Protein AF-A0A9P5X6A5-F1 (afdb_monomer)

Radius of gyration: 50.02 Å; Cα contacts (8 Å, |Δi|>4): 115; chains: 1; bounding box: 82×107×127 Å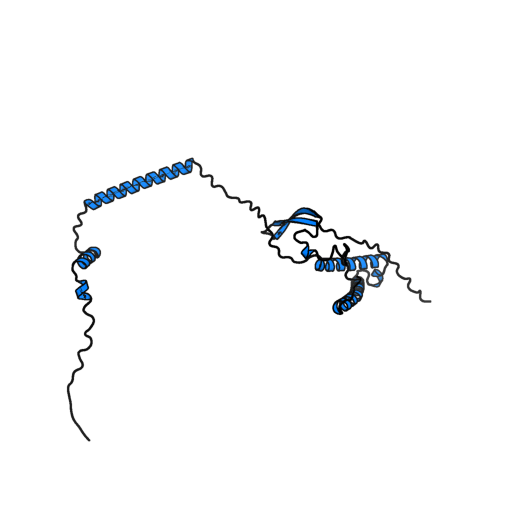

Organism: NCBI:txid1400762

Foldseek 3Di:
DDPDPDPQDADDDDDFDFDFAFDWDWDADPVVRDTDDIGTPGGDDCPDPCVVVQPCCCHPPNVRGQDLLQDDDDDDDDPVSVVVNVVCVVVLVVVLQVVQCVDPLHVVRCSNRVNSNVSSCVSSVVVSVVVCCVRVDDDDDDPPPNPPPPVPPPVPPPDDPVNVVVVVVVVVVVVVVVVVVVVVVVVVVVPPPPPDPPPDPVVVVVCVVVPCCVVVVVPPPDDPDDDDDDDDDDDDDD

Sequence (238 aa):
MPRRPQPIQATAAICTPTPEFWDVMTSVDIMTSNLTDVKELGHFSSASNFSSLAGNITELPLNGRAYNSVDFGLVDPDEVITVRLAALKLQLPAAIFQAAVQSPTGPTGSMDPDKYVSLVTQVYTTYLALVASIVYFLPHQEQMIVEVRLPLWIPYLHYSDIAVHLLAAEMLLLAIFAILIQVFHRYGRRKLHLEHELRTIATAVSIATQTGIWRLLGGRRRVDEINHSPRDKKSMTP

Mean predicted aligned error: 19.85 Å

Nearest PDB structures (foldseek):
  3jbn-assembly1_A3  TM=3.381E-01  e=6.236E+00  Plasmodium falciparum 3D7

Secondary structure (DSSP, 8-state):
-PPPPPP---------PPP--EEEEEEEETTTTEEEEEEEEEE--TTSTTTTTSGGGSSTTTTT----SSS---SS--HHHHHHHHHHHHHHHHHHHHHHHTSTTHHHHHTSHHHHHHHHHHHHHHHHHHHHHHHH------------------------HHHHHHHHHHHHHHHHHHHHHHHHHHHHHHH------S--HHHHHHHHHHS-THHHHTT-------------------

Solvent-accessible surface area (backbone atoms only — not comparable to full-atom values): 15506 Å² total; per-residue (Å²): 131,85,78,76,81,72,80,73,78,61,86,81,88,82,83,83,69,64,73,81,62,64,38,65,50,72,42,62,39,81,90,76,70,41,80,74,46,79,43,81,75,46,74,56,48,85,86,42,99,59,39,85,75,60,62,58,39,74,38,84,87,38,57,39,44,64,87,72,85,80,78,74,94,71,78,87,69,52,69,70,55,53,53,49,45,54,48,49,69,52,48,53,61,49,50,40,51,50,52,24,54,70,36,97,61,28,53,75,54,29,61,40,40,71,51,33,49,54,47,48,50,51,52,51,50,52,50,50,51,53,50,43,52,66,72,72,57,71,93,75,91,71,86,69,83,70,81,73,78,66,82,76,79,67,79,76,80,79,71,52,70,67,58,54,54,53,53,51,52,52,52,51,52,53,50,52,53,52,50,52,53,51,51,53,50,55,56,53,57,71,70,55,76,74,81,72,70,94,79,51,69,70,57,56,49,53,57,42,78,75,64,61,59,70,69,67,66,75,70,77,84,87,85,93,83,85,87,87,84,92,82,90,86,83,88,82,87,135

Structure (mmCIF, N/CA/C/O backbone):
data_AF-A0A9P5X6A5-F1
#
_entry.id   AF-A0A9P5X6A5-F1
#
loop_
_atom_site.group_PDB
_atom_site.id
_atom_site.type_symbol
_atom_site.label_atom_id
_atom_site.label_alt_id
_atom_site.label_comp_id
_atom_site.label_asym_id
_atom_site.label_entity_id
_atom_site.label_seq_id
_atom_site.pdbx_PDB_ins_code
_atom_site.Cartn_x
_atom_site.Cartn_y
_atom_site.Cartn_z
_atom_site.occupancy
_atom_site.B_iso_or_equiv
_atom_site.auth_seq_id
_atom_site.auth_comp_id
_atom_site.auth_asym_id
_atom_site.auth_atom_id
_atom_site.pdbx_PDB_model_num
ATOM 1 N N . MET A 1 1 ? 25.958 -3.905 -50.361 1.00 39.53 1 MET A N 1
ATOM 2 C CA . MET A 1 1 ? 26.254 -3.149 -49.124 1.00 39.53 1 MET A CA 1
ATOM 3 C C . MET A 1 1 ? 25.152 -3.439 -48.115 1.00 39.53 1 MET A C 1
ATOM 5 O O . MET A 1 1 ? 24.001 -3.175 -48.447 1.00 39.53 1 MET A O 1
ATOM 9 N N . PRO A 1 2 ? 25.446 -4.023 -46.943 1.00 42.12 2 PRO A N 1
ATOM 10 C CA . PRO A 1 2 ? 24.432 -4.211 -45.913 1.00 42.12 2 PRO A CA 1
ATOM 11 C C . PRO A 1 2 ? 24.035 -2.835 -45.364 1.00 42.12 2 PRO A C 1
ATOM 13 O O . PRO A 1 2 ? 24.899 -2.048 -44.973 1.00 42.12 2 PRO A O 1
ATOM 16 N N . ARG A 1 3 ? 22.734 -2.511 -45.389 1.00 46.47 3 ARG A N 1
ATOM 17 C CA . ARG A 1 3 ? 22.207 -1.311 -44.724 1.00 46.47 3 ARG A CA 1
ATOM 18 C C . ARG A 1 3 ? 22.582 -1.417 -43.247 1.00 46.47 3 ARG A C 1
ATOM 20 O O . ARG A 1 3 ? 22.207 -2.393 -42.604 1.00 46.47 3 ARG A O 1
ATOM 27 N N . ARG A 1 4 ? 23.323 -0.437 -42.715 1.00 50.09 4 ARG A N 1
ATOM 28 C CA . ARG A 1 4 ? 23.447 -0.294 -41.259 1.00 50.09 4 ARG A CA 1
ATOM 29 C C . ARG A 1 4 ? 22.022 -0.208 -40.697 1.00 50.09 4 ARG A C 1
ATOM 31 O O . ARG A 1 4 ? 21.246 0.583 -41.243 1.00 50.09 4 ARG A O 1
ATOM 38 N N . PRO A 1 5 ? 21.660 -1.007 -39.681 1.00 56.12 5 PRO A N 1
ATOM 39 C CA . PRO A 1 5 ? 20.375 -0.846 -39.025 1.00 56.12 5 PRO A CA 1
ATOM 40 C C . PRO A 1 5 ? 20.302 0.593 -38.513 1.00 56.12 5 PRO A C 1
ATOM 42 O O . PRO A 1 5 ? 21.212 1.060 -37.825 1.00 56.12 5 PRO A O 1
ATOM 45 N N . GLN A 1 6 ? 19.276 1.326 -38.945 1.00 57.66 6 GLN A N 1
ATOM 46 C CA . GLN A 1 6 ? 19.020 2.646 -38.389 1.00 57.66 6 GLN A CA 1
ATOM 47 C C . GLN A 1 6 ? 18.677 2.464 -36.908 1.00 57.66 6 GLN A C 1
ATOM 49 O O . GLN A 1 6 ? 17.964 1.513 -36.576 1.00 57.66 6 GLN A O 1
ATOM 54 N N . PRO A 1 7 ? 19.198 3.319 -36.013 1.00 59.94 7 PRO A N 1
ATOM 55 C CA . PRO A 1 7 ? 18.811 3.264 -34.616 1.00 59.94 7 PRO A CA 1
ATOM 56 C C . PRO A 1 7 ? 17.301 3.481 -34.540 1.00 59.94 7 PRO A C 1
ATOM 58 O O . PRO A 1 7 ? 16.781 4.462 -35.071 1.00 59.94 7 PRO A O 1
ATOM 61 N N . ILE A 1 8 ? 16.608 2.536 -33.913 1.00 58.12 8 ILE A N 1
ATOM 62 C CA . ILE A 1 8 ? 15.180 2.637 -33.638 1.00 58.12 8 ILE A CA 1
ATOM 63 C C . ILE A 1 8 ? 15.019 3.849 -32.718 1.00 58.12 8 ILE A C 1
ATOM 65 O O . ILE A 1 8 ? 15.492 3.837 -31.581 1.00 58.12 8 ILE A O 1
ATOM 69 N N . GLN A 1 9 ? 14.441 4.931 -33.237 1.00 59.09 9 GLN A N 1
ATOM 70 C CA . GLN A 1 9 ? 14.208 6.140 -32.457 1.00 59.09 9 GLN A CA 1
ATOM 71 C C . GLN A 1 9 ? 12.853 6.012 -31.778 1.00 59.09 9 GLN A C 1
ATOM 73 O O . GLN A 1 9 ? 11.806 6.158 -32.397 1.00 59.09 9 GLN A O 1
ATOM 78 N N . ALA A 1 10 ? 12.910 5.672 -30.500 1.00 60.69 10 ALA A N 1
ATOM 79 C CA . ALA A 1 10 ? 11.774 5.588 -29.607 1.00 60.69 10 ALA A CA 1
ATOM 80 C C . ALA A 1 10 ? 11.753 6.850 -28.737 1.00 60.69 10 ALA A C 1
ATOM 82 O O . ALA A 1 10 ? 12.750 7.177 -28.092 1.00 60.69 10 ALA A O 1
ATOM 83 N N . THR A 1 11 ? 10.632 7.569 -28.717 1.00 61.84 11 THR A N 1
ATOM 84 C CA . THR A 1 11 ? 10.425 8.705 -27.812 1.00 61.84 11 THR A CA 1
ATOM 85 C C . THR A 1 11 ? 9.410 8.302 -26.755 1.00 61.84 11 THR A C 1
ATOM 87 O O . THR A 1 11 ? 8.313 7.863 -27.082 1.00 61.84 11 THR A O 1
ATOM 90 N N . ALA A 1 12 ? 9.777 8.453 -25.486 1.00 60.91 12 ALA A N 1
ATOM 91 C CA . ALA A 1 12 ? 8.887 8.221 -24.360 1.00 60.91 12 ALA A CA 1
ATOM 92 C C . ALA A 1 12 ? 8.801 9.496 -23.518 1.00 60.91 12 ALA A C 1
ATOM 94 O O . ALA A 1 12 ? 9.822 10.108 -23.202 1.00 60.91 12 ALA A O 1
ATOM 95 N N . ALA A 1 13 ? 7.583 9.891 -23.153 1.00 69.00 13 ALA A N 1
ATOM 96 C CA . ALA A 1 13 ? 7.364 10.921 -22.149 1.00 69.00 13 ALA A CA 1
ATOM 97 C C . ALA A 1 13 ? 7.427 10.263 -20.766 1.00 69.00 13 ALA A C 1
ATOM 99 O O . ALA A 1 13 ? 6.608 9.402 -20.446 1.00 69.00 13 ALA A O 1
ATOM 100 N N . ILE A 1 14 ? 8.412 10.648 -19.956 1.00 63.88 14 ILE A N 1
ATOM 101 C CA . ILE A 1 14 ? 8.525 10.185 -18.572 1.00 63.88 14 ILE A CA 1
ATOM 102 C C . ILE A 1 14 ? 7.867 11.238 -17.685 1.00 63.88 14 ILE A C 1
ATOM 104 O O . ILE A 1 14 ? 8.422 12.313 -17.466 1.00 63.88 14 ILE A O 1
ATOM 108 N N . CYS A 1 15 ? 6.672 10.936 -17.182 1.00 63.94 15 CYS A N 1
ATOM 109 C CA . CYS A 1 15 ? 6.065 11.719 -16.113 1.00 63.94 15 CYS A CA 1
ATOM 110 C C . CYS A 1 15 ? 6.798 11.417 -14.799 1.00 63.94 15 CYS A C 1
ATOM 112 O O . CYS A 1 15 ? 7.049 10.256 -14.482 1.00 63.94 15 CYS A O 1
ATOM 114 N N . THR A 1 16 ? 7.129 12.452 -14.029 1.00 68.62 16 THR A N 1
ATOM 115 C CA . THR A 1 16 ? 7.712 12.322 -12.687 1.00 68.62 16 THR A CA 1
ATOM 116 C C . THR A 1 16 ? 6.617 12.545 -11.644 1.00 68.62 16 THR A C 1
ATOM 118 O O . THR A 1 16 ? 6.354 13.699 -11.299 1.00 68.62 16 THR A O 1
ATOM 121 N N . PRO A 1 17 ? 5.928 11.489 -11.174 1.00 67.69 17 PRO A N 1
ATOM 122 C CA . PRO A 1 17 ? 4.910 11.641 -10.144 1.00 67.69 17 PRO A CA 1
ATOM 123 C C . PRO A 1 17 ? 5.559 12.037 -8.814 1.00 67.69 17 PRO A C 1
ATOM 125 O O . PRO A 1 17 ? 6.604 11.502 -8.435 1.00 67.69 17 PRO A O 1
ATOM 128 N N . THR A 1 18 ? 4.922 12.962 -8.102 1.00 73.25 18 THR A N 1
ATOM 129 C CA . THR A 1 18 ? 5.289 13.344 -6.735 1.00 73.25 18 THR A CA 1
ATOM 130 C C . THR A 1 18 ? 4.314 12.682 -5.762 1.00 73.25 18 THR A C 1
ATOM 132 O O . THR A 1 18 ? 3.115 12.948 -5.872 1.00 73.25 18 THR A O 1
ATOM 135 N N . PRO A 1 19 ? 4.770 11.803 -4.850 1.00 76.12 19 PRO A N 1
ATOM 136 C CA . PRO A 1 19 ? 3.912 11.266 -3.804 1.00 76.12 19 PRO A CA 1
ATOM 137 C C . PRO A 1 19 ? 3.466 12.378 -2.849 1.00 76.12 19 PRO A C 1
ATOM 139 O O . PRO A 1 19 ? 4.263 13.232 -2.462 1.00 76.12 19 PRO A O 1
ATOM 142 N N . GLU A 1 20 ? 2.198 12.331 -2.455 1.00 78.62 20 GLU A N 1
ATOM 143 C CA . GLU A 1 20 ? 1.619 13.190 -1.428 1.00 78.62 20 GLU A CA 1
ATOM 144 C C . GLU A 1 20 ? 1.056 12.317 -0.305 1.00 78.62 20 GLU A C 1
ATOM 146 O O . GLU A 1 20 ? 0.454 11.273 -0.565 1.00 78.62 20 GLU A O 1
ATOM 151 N N . PHE A 1 21 ? 1.274 12.740 0.939 1.00 80.00 21 PHE A N 1
ATOM 152 C CA . PHE A 1 21 ? 0.865 12.003 2.128 1.00 80.00 21 PHE A CA 1
ATOM 153 C C . PHE A 1 21 ? -0.256 12.741 2.854 1.00 80.00 21 PHE A C 1
ATOM 155 O O . PHE A 1 21 ? -0.201 13.958 3.050 1.00 80.00 21 PHE A O 1
ATOM 162 N N . TRP A 1 22 ? -1.250 11.974 3.284 1.00 83.88 22 TRP A N 1
ATOM 163 C CA . TRP A 1 22 ? -2.443 12.464 3.957 1.00 83.88 22 TRP A CA 1
ATOM 164 C C . TRP A 1 22 ? -2.695 11.648 5.217 1.00 83.88 22 TRP A C 1
ATOM 166 O O . TRP A 1 22 ? -2.605 10.420 5.199 1.00 83.88 22 TRP A O 1
ATOM 176 N N . ASP A 1 23 ? -3.050 12.340 6.293 1.00 85.06 23 ASP A N 1
ATOM 177 C CA . ASP A 1 23 ? -3.586 11.713 7.487 1.00 85.06 23 ASP A CA 1
ATOM 178 C C . ASP A 1 23 ? -5.064 11.415 7.254 1.00 85.06 23 ASP A C 1
ATOM 180 O O . ASP A 1 23 ? -5.862 12.299 6.917 1.00 85.06 23 ASP A O 1
ATOM 184 N N . VAL A 1 24 ? -5.437 10.153 7.442 1.00 84.44 24 VAL A N 1
ATOM 185 C CA . VAL A 1 24 ? -6.794 9.667 7.207 1.00 84.44 24 VAL A CA 1
ATOM 186 C C . VAL A 1 24 ? -7.321 8.929 8.430 1.00 84.44 24 VAL A C 1
ATOM 188 O O . VAL A 1 24 ? -6.599 8.205 9.112 1.00 84.44 24 VAL A O 1
ATOM 191 N N . MET A 1 25 ? -8.611 9.096 8.694 1.00 83.69 25 MET A N 1
ATOM 192 C CA . MET A 1 25 ? -9.375 8.274 9.617 1.00 83.69 25 MET A CA 1
ATOM 193 C C . MET A 1 25 ? -10.053 7.168 8.818 1.00 83.69 25 MET A C 1
ATOM 195 O O . MET A 1 25 ? -10.881 7.437 7.948 1.00 83.69 25 MET A O 1
ATOM 199 N N . THR A 1 26 ? -9.708 5.921 9.110 1.00 83.88 26 THR A N 1
ATOM 200 C CA . THR A 1 26 ? -10.290 4.753 8.450 1.00 83.88 26 THR A CA 1
ATOM 201 C C . THR A 1 26 ? -11.315 4.091 9.361 1.00 83.88 26 THR A C 1
ATOM 203 O O . THR A 1 26 ? -11.098 3.936 10.561 1.00 83.88 26 THR A O 1
ATOM 206 N N . SER A 1 27 ? -12.456 3.708 8.794 1.00 82.19 27 SER A N 1
ATOM 207 C CA . SER A 1 27 ? -13.422 2.832 9.454 1.00 82.19 27 SER A CA 1
ATOM 208 C C . SER A 1 27 ? -13.281 1.441 8.862 1.00 82.19 27 SER A C 1
ATOM 210 O O . SER A 1 27 ? -13.310 1.279 7.641 1.00 82.19 27 SER A O 1
ATOM 212 N N . VAL A 1 28 ? -13.117 0.446 9.725 1.00 81.56 28 VAL A N 1
ATOM 213 C CA . VAL A 1 28 ? -12.938 -0.954 9.336 1.00 81.56 28 VAL A CA 1
ATOM 214 C C . VAL A 1 28 ? -14.042 -1.773 9.988 1.00 81.56 28 VAL A C 1
ATOM 216 O O . VAL A 1 28 ? -14.315 -1.629 11.181 1.00 81.56 28 VAL A O 1
ATOM 219 N N . ASP A 1 29 ? -14.678 -2.641 9.211 1.00 77.38 29 ASP A N 1
ATOM 220 C CA . ASP A 1 29 ? -15.584 -3.646 9.751 1.00 77.38 29 ASP A CA 1
ATOM 221 C C . ASP A 1 29 ? -14.760 -4.751 10.416 1.00 77.38 29 ASP A C 1
ATOM 223 O O . ASP A 1 29 ? -14.004 -5.463 9.764 1.00 77.38 29 ASP A O 1
ATOM 227 N N . ILE A 1 30 ? -14.923 -4.914 11.725 1.00 77.81 30 ILE A N 1
ATOM 228 C CA . ILE A 1 30 ? -14.162 -5.868 12.537 1.00 77.81 30 ILE A CA 1
ATOM 229 C C . ILE A 1 30 ? -14.470 -7.320 12.138 1.00 77.81 30 ILE A C 1
ATOM 231 O O . ILE A 1 30 ? -13.594 -8.178 12.234 1.00 77.81 30 ILE A O 1
ATOM 235 N N . MET A 1 31 ? -15.692 -7.621 11.677 1.00 79.31 31 MET A N 1
ATOM 236 C CA . MET A 1 31 ? -16.065 -8.989 11.302 1.00 79.31 31 MET A CA 1
ATOM 237 C C . MET A 1 31 ? -15.416 -9.431 9.993 1.00 79.31 31 MET A C 1
ATOM 239 O O . MET A 1 31 ? -15.013 -10.586 9.867 1.00 79.31 31 MET A O 1
ATOM 243 N N . THR A 1 32 ? -15.334 -8.530 9.016 1.00 82.50 32 THR A N 1
ATOM 244 C CA . THR A 1 32 ? -14.779 -8.838 7.691 1.00 82.50 32 THR A CA 1
ATOM 245 C C . THR A 1 32 ? -13.339 -8.367 7.522 1.00 82.50 32 THR A C 1
ATOM 247 O O . THR A 1 32 ? -12.680 -8.766 6.568 1.00 82.50 32 THR A O 1
ATOM 250 N N . SER A 1 33 ? -12.840 -7.542 8.449 1.00 75.50 33 SER A N 1
ATOM 251 C CA . SER A 1 33 ? -11.581 -6.792 8.336 1.00 75.50 33 SER A CA 1
ATOM 252 C C . SER A 1 33 ? -11.490 -5.941 7.063 1.00 75.50 33 SER A C 1
ATOM 254 O O . SER A 1 33 ? -10.399 -5.565 6.638 1.00 75.50 33 SER A O 1
ATOM 256 N N . ASN A 1 34 ? -12.635 -5.624 6.452 1.00 83.00 34 ASN A N 1
ATOM 257 C CA . ASN A 1 34 ? -12.696 -4.783 5.268 1.00 83.00 34 ASN A CA 1
ATOM 258 C C . ASN A 1 34 ? -12.800 -3.312 5.658 1.00 83.00 34 ASN A C 1
ATOM 260 O O . ASN A 1 34 ? -13.503 -2.934 6.595 1.00 83.00 34 ASN A O 1
ATOM 264 N N . LEU A 1 35 ? -12.129 -2.477 4.874 1.00 82.94 35 LEU A N 1
ATOM 265 C CA . LEU A 1 35 ? -12.231 -1.029 4.946 1.00 82.94 35 LEU A CA 1
ATOM 266 C C . LEU A 1 35 ? -13.626 -0.590 4.477 1.00 82.94 35 LEU A C 1
ATOM 268 O O . LEU A 1 35 ? -14.006 -0.865 3.339 1.00 82.94 35 LEU A O 1
ATOM 272 N N . THR A 1 36 ? -14.392 0.070 5.344 1.00 85.56 36 THR A N 1
ATOM 273 C CA . THR A 1 36 ? -15.755 0.533 5.038 1.00 85.56 36 THR A CA 1
ATOM 274 C C . THR A 1 36 ? -15.815 2.012 4.688 1.00 85.56 36 THR A C 1
ATOM 276 O O . THR A 1 36 ? -16.666 2.404 3.898 1.00 85.56 36 THR A O 1
ATOM 279 N N . ASP A 1 37 ? -14.948 2.832 5.286 1.00 85.31 37 ASP A N 1
ATOM 280 C CA . ASP A 1 37 ? -14.913 4.276 5.040 1.00 85.31 37 ASP A CA 1
ATOM 281 C C . ASP A 1 37 ? -13.504 4.842 5.248 1.00 85.31 37 ASP A C 1
ATOM 283 O O . ASP A 1 37 ? -12.730 4.325 6.059 1.00 85.31 37 ASP A O 1
ATOM 287 N N . VAL A 1 38 ? -13.181 5.913 4.525 1.00 87.88 38 VAL A N 1
ATOM 288 C CA . VAL A 1 38 ? -11.920 6.653 4.645 1.00 87.88 38 VAL A CA 1
ATOM 289 C C . VAL A 1 38 ? -12.242 8.136 4.636 1.00 87.88 38 VAL A C 1
ATOM 291 O O . VAL A 1 38 ? -12.730 8.670 3.643 1.00 87.88 38 VAL A O 1
ATOM 294 N N . LYS A 1 39 ? -11.936 8.811 5.739 1.00 89.31 39 LYS A N 1
ATOM 295 C CA . LYS A 1 39 ? -12.136 10.245 5.890 1.00 89.31 39 LYS A CA 1
ATOM 296 C C . LYS A 1 39 ? -10.798 10.953 6.019 1.00 89.31 39 LYS A C 1
ATOM 298 O O . LYS A 1 39 ? -10.032 10.684 6.938 1.00 89.31 39 LYS A O 1
ATOM 303 N N . GLU A 1 40 ? -10.546 11.897 5.130 1.00 90.06 40 GLU A N 1
ATOM 304 C CA . GLU A 1 40 ? -9.359 12.747 5.179 1.00 90.06 40 GLU A CA 1
ATOM 305 C C . GLU A 1 40 ? -9.412 13.674 6.403 1.00 90.06 40 GLU A C 1
ATOM 307 O O . GLU A 1 40 ? -10.431 14.316 6.676 1.00 90.06 40 GLU A O 1
ATOM 312 N N . LEU A 1 41 ? -8.317 13.717 7.165 1.00 85.25 41 LEU A N 1
ATOM 313 C CA . LEU A 1 41 ? -8.148 14.613 8.310 1.00 85.25 41 LEU A CA 1
ATOM 314 C C . LEU A 1 41 ? -7.324 15.846 7.922 1.00 85.25 41 LEU A C 1
ATOM 316 O O . LEU A 1 41 ? -7.658 16.957 8.335 1.00 85.25 41 LEU A O 1
ATOM 320 N N . GLY A 1 42 ? -6.275 15.660 7.116 1.00 86.19 42 GLY A N 1
ATOM 321 C CA . GLY A 1 42 ? -5.409 16.734 6.629 1.00 86.19 42 GLY A CA 1
ATOM 322 C C . GLY A 1 42 ? -4.107 16.217 6.018 1.00 86.19 42 GLY A C 1
ATOM 323 O O . GLY A 1 42 ? -3.884 15.010 5.944 1.00 86.19 42 GLY A O 1
ATOM 324 N N . HIS A 1 43 ? -3.241 17.131 5.578 1.00 85.50 43 HIS A N 1
ATOM 325 C CA . HIS A 1 43 ? -1.916 16.761 5.075 1.00 85.50 43 HIS A CA 1
ATOM 326 C C . HIS A 1 43 ? -1.056 16.164 6.189 1.00 85.50 43 HIS A C 1
ATOM 328 O O . HIS A 1 43 ? -1.058 16.651 7.322 1.00 85.50 43 HIS A O 1
ATOM 334 N N . PHE A 1 44 ? -0.280 15.147 5.831 1.00 82.44 44 PHE A N 1
ATOM 335 C CA . PHE A 1 44 ? 0.672 14.517 6.734 1.00 82.44 44 PHE A CA 1
ATOM 336 C C . PHE A 1 44 ? 1.762 15.505 7.17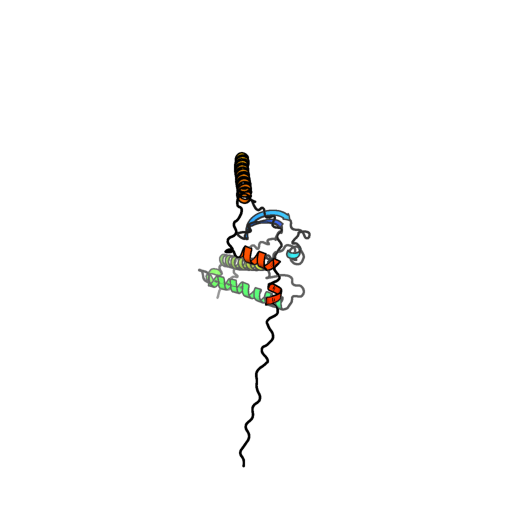8 1.00 82.44 44 PHE A C 1
ATOM 338 O O . PHE A 1 44 ? 2.282 16.293 6.382 1.00 82.44 44 PHE A O 1
ATOM 345 N N . SER A 1 45 ? 2.148 15.427 8.450 1.00 79.44 45 SER A N 1
ATOM 346 C CA . SER A 1 45 ? 3.222 16.231 9.032 1.00 79.44 45 SER A CA 1
ATOM 347 C C . SER A 1 45 ? 4.143 15.377 9.904 1.00 79.44 45 SER A C 1
ATOM 349 O O . SER A 1 45 ? 3.779 14.292 10.353 1.00 79.44 45 SER A O 1
ATOM 351 N N . SER A 1 46 ? 5.336 15.879 10.229 1.00 73.44 46 SER A N 1
ATOM 352 C CA . SER A 1 46 ? 6.246 15.196 11.163 1.00 73.44 46 SER A CA 1
ATOM 353 C C . SER A 1 46 ? 5.676 15.053 12.586 1.00 73.44 46 SER A C 1
ATOM 355 O O . SER A 1 46 ? 6.176 14.242 13.366 1.00 73.44 46 SER A O 1
ATOM 357 N N . ALA A 1 47 ? 4.611 15.791 12.917 1.00 76.00 47 ALA A N 1
ATOM 358 C CA . ALA A 1 47 ? 3.879 15.691 14.179 1.00 76.00 47 ALA A CA 1
ATOM 359 C C . ALA A 1 47 ? 2.729 14.662 14.152 1.00 76.00 47 ALA A C 1
ATOM 361 O O . ALA A 1 47 ? 2.082 14.455 15.178 1.00 76.00 47 ALA A O 1
ATOM 362 N N . SER A 1 48 ? 2.453 14.034 13.006 1.00 77.19 48 SER A N 1
ATOM 363 C CA . SER A 1 48 ? 1.393 13.035 12.859 1.00 77.19 48 SER A CA 1
ATOM 364 C C . SER A 1 48 ? 1.736 11.738 13.608 1.00 77.19 48 SER A C 1
ATOM 366 O O . SER A 1 48 ? 2.905 11.377 13.745 1.00 77.19 48 SER A O 1
ATOM 368 N N . ASN A 1 49 ? 0.717 11.003 14.070 1.00 69.62 49 ASN A N 1
ATOM 369 C CA . ASN A 1 49 ? 0.874 9.823 14.944 1.00 69.62 49 ASN A CA 1
ATOM 370 C C . ASN A 1 49 ? 1.732 8.689 14.340 1.00 69.62 49 ASN A C 1
ATOM 372 O O . ASN A 1 49 ? 2.250 7.856 15.081 1.00 69.62 49 ASN A O 1
ATOM 376 N N . PHE A 1 50 ? 1.918 8.689 13.016 1.00 71.25 50 PHE A N 1
ATOM 377 C CA . PHE A 1 50 ? 2.661 7.675 12.257 1.00 71.25 50 PHE A CA 1
ATOM 378 C C . PHE A 1 50 ? 3.877 8.241 11.532 1.00 71.25 50 PHE A C 1
ATOM 380 O O . PHE A 1 50 ? 4.392 7.635 10.591 1.00 71.25 50 PHE A O 1
ATOM 387 N N . SER A 1 51 ? 4.367 9.403 11.969 1.00 73.69 51 SER A N 1
ATOM 388 C CA . SER A 1 51 ? 5.484 10.064 11.300 1.00 73.69 51 SER A CA 1
ATOM 389 C C . SER A 1 51 ? 6.785 9.262 11.325 1.00 73.69 51 SER A C 1
ATOM 391 O O . SER A 1 51 ? 7.591 9.370 10.404 1.00 73.69 51 SER A O 1
ATOM 393 N N . SER A 1 52 ? 6.951 8.374 12.308 1.00 73.31 52 SER A N 1
ATOM 394 C CA . SER A 1 52 ? 8.076 7.436 12.389 1.00 73.31 52 SER A CA 1
ATOM 395 C C . SER A 1 52 ? 8.082 6.373 11.281 1.00 73.31 52 SER A C 1
ATOM 397 O O . SER A 1 52 ? 9.146 5.849 10.956 1.00 73.31 52 SER A O 1
ATOM 399 N N . LEU A 1 53 ? 6.925 6.061 10.687 1.00 73.38 53 LEU A N 1
ATOM 400 C CA . LEU A 1 53 ? 6.776 5.050 9.631 1.00 73.38 53 LEU A CA 1
ATOM 401 C C . LEU A 1 53 ? 6.93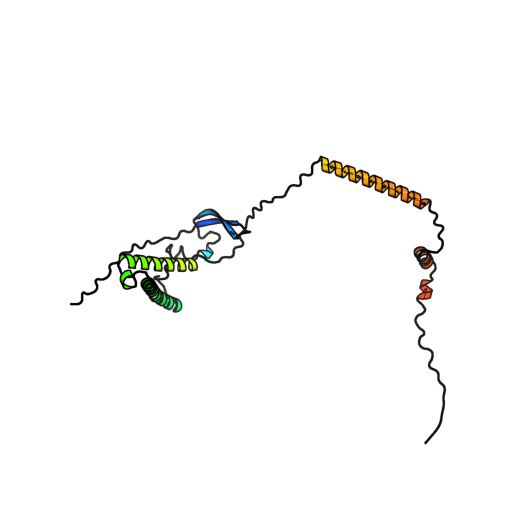4 5.633 8.226 1.00 73.38 53 LEU A C 1
ATOM 403 O O . LEU A 1 53 ? 7.253 4.898 7.295 1.00 73.38 53 LEU A O 1
ATOM 407 N N . ALA A 1 54 ? 6.745 6.946 8.071 1.00 69.94 54 ALA A N 1
ATOM 408 C CA . ALA A 1 54 ? 6.860 7.633 6.786 1.00 69.94 54 ALA A CA 1
ATOM 409 C C . ALA A 1 54 ? 8.301 7.666 6.240 1.00 69.94 54 ALA A C 1
ATOM 411 O O . ALA A 1 54 ? 8.513 7.974 5.068 1.00 69.94 54 ALA A O 1
ATOM 412 N N . GLY A 1 55 ? 9.296 7.318 7.063 1.00 69.88 55 GLY A N 1
ATOM 413 C CA . GLY A 1 55 ? 10.694 7.243 6.657 1.00 69.88 55 GLY A CA 1
ATOM 414 C C . GLY A 1 55 ? 11.213 8.546 6.041 1.00 69.88 55 GLY A C 1
ATOM 415 O O . GLY A 1 55 ? 10.687 9.633 6.254 1.00 69.88 55 GLY A O 1
ATOM 416 N N . ASN A 1 56 ? 12.272 8.431 5.244 1.00 68.56 56 ASN A N 1
ATOM 417 C CA . ASN A 1 56 ? 12.955 9.568 4.627 1.00 68.56 56 ASN A CA 1
ATOM 418 C C . ASN A 1 56 ? 12.425 9.856 3.208 1.00 68.56 56 ASN A C 1
ATOM 420 O O . ASN A 1 56 ? 13.190 9.980 2.251 1.00 68.56 56 ASN A O 1
ATOM 424 N N . ILE A 1 57 ? 11.098 9.846 3.041 1.00 71.62 57 ILE A N 1
ATOM 425 C CA . ILE A 1 57 ? 10.461 10.065 1.732 1.00 71.62 57 ILE A CA 1
ATOM 426 C C . ILE A 1 57 ? 10.269 11.566 1.473 1.00 71.62 57 ILE A C 1
ATOM 428 O O . ILE A 1 57 ? 10.471 12.035 0.352 1.00 71.62 57 ILE A O 1
ATOM 432 N N . THR A 1 58 ? 9.916 12.330 2.509 1.00 68.19 58 THR A N 1
ATOM 433 C CA . THR A 1 58 ? 9.765 13.794 2.453 1.00 68.19 58 THR A CA 1
ATOM 434 C C . THR A 1 58 ? 11.089 14.541 2.611 1.00 68.19 58 THR A C 1
ATOM 436 O O . THR A 1 58 ? 11.191 15.688 2.189 1.00 68.19 58 THR A O 1
ATOM 439 N N . GLU A 1 59 ? 12.111 13.905 3.181 1.00 69.50 59 GLU A N 1
ATOM 440 C CA . GLU A 1 59 ? 13.421 14.502 3.463 1.00 69.50 59 GLU A CA 1
ATOM 441 C C . GLU A 1 59 ? 14.508 13.996 2.482 1.00 69.50 59 GLU A C 1
ATOM 443 O O . GLU A 1 59 ? 14.239 13.201 1.573 1.00 69.50 59 GLU A O 1
ATOM 448 N N . LEU A 1 60 ? 15.745 14.505 2.580 1.00 67.00 60 LEU A N 1
ATOM 449 C CA . LEU A 1 60 ? 16.856 14.031 1.737 1.00 67.00 60 LEU A CA 1
ATOM 450 C C . LEU A 1 60 ? 17.197 12.576 2.079 1.00 67.00 60 LEU A C 1
ATOM 452 O O . LEU A 1 60 ? 17.528 12.330 3.234 1.00 67.00 60 LEU A O 1
ATOM 456 N N . PRO A 1 61 ? 17.300 11.652 1.105 1.00 68.31 61 PRO A N 1
ATOM 457 C CA . PRO A 1 61 ? 17.676 11.926 -0.287 1.00 68.31 61 PRO A CA 1
ATOM 458 C C . PRO A 1 61 ? 16.519 11.924 -1.296 1.00 68.31 61 PRO A C 1
ATOM 460 O O . PRO A 1 61 ? 16.739 12.267 -2.458 1.00 68.31 61 PRO A O 1
ATOM 463 N N . LEU A 1 62 ? 15.308 11.529 -0.894 1.00 70.94 62 LEU A N 1
ATOM 464 C CA . LEU A 1 62 ? 14.182 11.396 -1.820 1.00 70.94 62 LEU A CA 1
ATOM 465 C C . LEU A 1 62 ? 13.487 12.736 -2.067 1.00 70.94 62 LEU A C 1
ATOM 467 O O . LEU A 1 62 ? 13.113 12.999 -3.205 1.00 70.94 62 LEU A O 1
ATOM 471 N N . ASN A 1 63 ? 13.373 13.604 -1.058 1.00 73.69 63 ASN A N 1
ATOM 472 C CA . ASN A 1 63 ? 12.804 14.954 -1.150 1.00 73.69 63 ASN A CA 1
ATOM 473 C C . ASN A 1 63 ? 11.499 14.998 -1.974 1.00 73.69 63 ASN A C 1
ATOM 475 O O . ASN A 1 63 ? 11.383 15.745 -2.948 1.00 73.69 63 ASN A O 1
ATOM 479 N N . GLY A 1 64 ? 10.557 14.105 -1.657 1.00 72.00 64 GLY A N 1
ATOM 480 C CA . GLY A 1 64 ? 9.282 13.998 -2.370 1.00 72.00 64 GLY A CA 1
ATOM 481 C C . GLY A 1 64 ? 9.387 13.394 -3.773 1.00 72.00 64 GLY A C 1
ATOM 482 O O . GLY A 1 64 ? 8.505 13.609 -4.600 1.00 72.00 64 GLY A O 1
ATOM 483 N N . ARG A 1 65 ? 10.455 12.651 -4.083 1.00 75.94 65 ARG A N 1
ATOM 484 C CA . ARG A 1 65 ? 10.580 11.865 -5.318 1.00 75.94 65 ARG A CA 1
ATOM 485 C C . ARG A 1 65 ? 10.245 10.405 -5.058 1.00 75.94 65 ARG A C 1
ATOM 487 O O . ARG A 1 65 ? 10.617 9.834 -4.034 1.00 75.94 65 ARG A O 1
ATOM 494 N N . ALA A 1 66 ? 9.570 9.788 -6.023 1.00 75.12 66 ALA A N 1
ATOM 495 C CA . ALA A 1 66 ? 9.304 8.359 -5.989 1.00 75.12 66 ALA A CA 1
ATOM 496 C C . ALA A 1 66 ? 10.614 7.556 -6.068 1.00 75.12 66 ALA A C 1
ATOM 498 O O . ALA A 1 66 ? 11.504 7.857 -6.867 1.00 75.12 66 ALA A O 1
ATOM 499 N N . TYR A 1 67 ? 10.716 6.510 -5.252 1.00 77.06 67 TYR A N 1
ATOM 500 C CA . TYR A 1 67 ? 11.849 5.596 -5.264 1.00 77.06 67 TYR A CA 1
ATOM 501 C C . TYR A 1 67 ? 11.802 4.737 -6.536 1.00 77.06 67 TYR A C 1
ATOM 503 O O . TYR A 1 67 ? 10.881 3.946 -6.728 1.00 77.06 67 TYR A O 1
ATOM 511 N N . ASN A 1 68 ? 12.790 4.899 -7.419 1.00 74.81 68 ASN A N 1
ATOM 512 C CA . ASN A 1 68 ? 12.847 4.206 -8.712 1.00 74.81 68 ASN A CA 1
ATOM 513 C C . ASN A 1 68 ? 13.840 3.028 -8.737 1.00 74.81 68 ASN A C 1
ATOM 515 O O . ASN A 1 68 ? 13.843 2.283 -9.711 1.00 74.81 68 ASN A O 1
ATOM 519 N N . SER A 1 69 ? 14.668 2.847 -7.695 1.00 72.56 69 SER A N 1
ATOM 520 C CA . SER A 1 69 ? 15.655 1.763 -7.488 1.00 72.56 69 SER A CA 1
ATOM 521 C C . SER A 1 69 ? 16.714 1.539 -8.594 1.00 72.56 69 SER A C 1
ATOM 523 O O . SER A 1 69 ? 17.695 0.835 -8.375 1.00 72.56 69 SER A O 1
ATOM 525 N N . VAL A 1 70 ? 16.556 2.139 -9.776 1.00 74.00 70 VAL A N 1
ATOM 526 C CA . VAL A 1 70 ? 17.423 1.948 -10.951 1.00 74.00 70 VAL A CA 1
ATOM 527 C C . VAL A 1 70 ? 18.543 2.981 -11.011 1.00 74.00 70 VAL A C 1
ATOM 529 O O . VAL A 1 70 ? 19.625 2.680 -11.520 1.00 74.00 70 VAL A O 1
ATOM 532 N N . ASP A 1 71 ? 18.302 4.185 -10.494 1.00 71.06 71 ASP A N 1
ATOM 533 C CA . ASP A 1 71 ? 19.310 5.235 -10.451 1.00 71.06 71 ASP A CA 1
ATOM 534 C C . ASP A 1 71 ? 19.050 6.190 -9.286 1.00 71.06 71 ASP A C 1
ATOM 536 O O . ASP A 1 71 ? 18.051 6.911 -9.259 1.00 71.06 71 ASP A O 1
ATOM 540 N N . PHE A 1 72 ? 19.944 6.160 -8.302 1.00 70.38 72 PHE A N 1
ATOM 541 C CA . PHE A 1 72 ? 19.928 7.053 -7.155 1.00 70.38 72 PHE A CA 1
ATOM 542 C C . PHE A 1 72 ? 21.368 7.383 -6.755 1.00 70.38 72 PHE A C 1
ATOM 544 O O . PHE A 1 72 ? 22.249 6.523 -6.794 1.00 70.38 72 PHE A O 1
ATOM 551 N N . GLY A 1 73 ? 21.607 8.654 -6.417 1.00 70.50 73 GLY A N 1
ATOM 552 C CA . GLY A 1 73 ? 22.918 9.178 -6.036 1.00 70.50 73 GLY A CA 1
ATOM 553 C C . GLY A 1 73 ? 23.360 8.626 -4.686 1.00 70.50 73 GLY A C 1
ATOM 554 O O . GLY A 1 73 ? 23.133 9.246 -3.652 1.00 70.50 73 GLY A O 1
ATOM 555 N N . LEU A 1 74 ? 23.944 7.433 -4.710 1.00 70.31 74 LEU A N 1
ATOM 556 C CA . LEU A 1 74 ? 24.480 6.748 -3.545 1.00 70.31 74 LEU A CA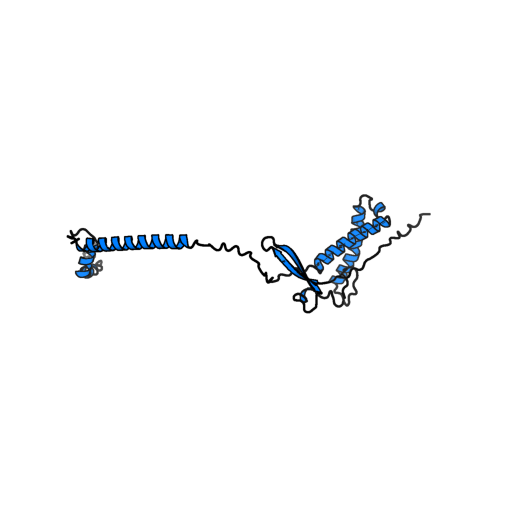 1
ATOM 557 C C . LEU A 1 74 ? 25.756 7.442 -3.062 1.00 70.31 74 LEU A C 1
ATOM 559 O O . LEU A 1 74 ? 26.706 7.599 -3.829 1.00 70.31 74 LEU A O 1
ATOM 563 N N . VAL A 1 75 ? 25.781 7.819 -1.786 1.00 73.75 75 VAL A N 1
ATOM 564 C CA . VAL A 1 75 ? 26.998 8.234 -1.081 1.00 73.75 75 VAL A CA 1
ATOM 565 C C . VAL A 1 75 ? 27.468 7.021 -0.282 1.00 73.75 75 VAL A C 1
ATOM 567 O O . VAL A 1 75 ? 26.710 6.525 0.544 1.00 73.75 75 VAL A O 1
ATOM 570 N N . ASP A 1 76 ? 28.663 6.515 -0.595 1.00 77.31 76 ASP A N 1
ATOM 571 C CA . ASP A 1 76 ? 29.290 5.332 0.020 1.00 77.31 76 ASP A CA 1
ATOM 572 C C . ASP A 1 76 ? 28.386 4.079 0.108 1.00 77.31 76 ASP A C 1
ATOM 574 O O . ASP A 1 76 ? 28.054 3.618 1.200 1.00 77.31 76 ASP A O 1
ATOM 578 N N . PRO A 1 77 ? 27.955 3.498 -1.031 1.00 79.38 77 PRO A N 1
ATOM 579 C CA . PRO A 1 77 ? 27.105 2.314 -1.010 1.00 79.38 77 PRO A CA 1
ATOM 580 C C . PRO A 1 77 ? 27.852 1.054 -0.570 1.00 79.38 77 PRO A C 1
ATOM 582 O O . PRO A 1 77 ? 28.941 0.753 -1.060 1.00 79.38 77 PRO A O 1
ATOM 585 N N . ASP A 1 78 ? 27.189 0.239 0.248 1.00 85.38 78 ASP A N 1
ATOM 586 C CA . ASP A 1 78 ? 27.639 -1.118 0.552 1.00 85.38 78 ASP A CA 1
ATOM 587 C C . ASP A 1 78 ? 27.734 -1.989 -0.716 1.00 85.38 78 ASP A C 1
ATOM 589 O O . ASP A 1 78 ? 26.996 -1.818 -1.698 1.00 85.38 78 ASP A O 1
ATOM 593 N N . GLU A 1 79 ? 28.597 -3.007 -0.675 1.00 88.75 79 GLU A N 1
ATOM 594 C CA . GLU A 1 79 ? 28.786 -3.960 -1.778 1.00 88.75 79 GLU A CA 1
ATOM 595 C C . GLU A 1 79 ? 27.465 -4.637 -2.183 1.00 88.75 79 GLU A C 1
ATOM 597 O O . GLU A 1 79 ? 27.167 -4.784 -3.369 1.00 88.75 79 GLU A O 1
ATOM 602 N N . VAL A 1 80 ? 26.609 -4.958 -1.207 1.00 86.12 80 VAL A N 1
ATOM 603 C CA . VAL A 1 80 ? 25.288 -5.563 -1.444 1.00 86.12 80 VAL A CA 1
ATOM 604 C C . VAL A 1 80 ? 24.393 -4.653 -2.288 1.00 86.12 80 VAL A C 1
ATOM 606 O O . VAL A 1 80 ? 23.682 -5.133 -3.173 1.00 86.12 80 VAL A O 1
ATOM 609 N N . ILE A 1 81 ? 24.427 -3.342 -2.042 1.00 82.19 81 ILE A N 1
ATOM 610 C CA . ILE A 1 81 ? 23.633 -2.359 -2.788 1.00 82.19 81 ILE A CA 1
ATOM 611 C C . ILE A 1 81 ? 24.172 -2.242 -4.215 1.00 82.19 81 ILE A C 1
ATOM 613 O O . ILE A 1 81 ? 23.398 -2.255 -5.172 1.00 82.19 81 ILE A O 1
ATOM 617 N N . THR A 1 82 ? 25.496 -2.217 -4.367 1.00 85.62 82 THR A N 1
ATOM 618 C CA . THR A 1 82 ? 26.164 -2.124 -5.671 1.00 85.62 82 THR A CA 1
ATOM 619 C C . THR A 1 82 ? 25.880 -3.345 -6.550 1.00 85.62 82 THR A C 1
ATOM 621 O O . THR A 1 82 ? 25.515 -3.202 -7.719 1.00 85.62 82 THR A O 1
ATOM 624 N N . VAL A 1 83 ? 25.968 -4.555 -5.987 1.00 87.69 83 VAL A N 1
ATOM 625 C CA . VAL A 1 83 ? 25.657 -5.804 -6.701 1.00 87.69 83 VAL A CA 1
ATOM 626 C C . VAL A 1 83 ? 24.178 -5.865 -7.084 1.00 87.69 83 VAL A C 1
ATOM 628 O O . VAL A 1 83 ? 23.851 -6.250 -8.207 1.00 87.69 83 VAL A O 1
ATOM 631 N N . ARG A 1 84 ? 23.269 -5.437 -6.197 1.00 84.69 84 ARG A N 1
ATOM 632 C CA . ARG A 1 84 ? 21.832 -5.355 -6.511 1.00 84.69 84 ARG A CA 1
ATOM 633 C C . ARG A 1 84 ? 21.547 -4.364 -7.633 1.00 84.69 84 ARG A C 1
ATOM 635 O O . ARG A 1 84 ? 20.802 -4.699 -8.548 1.00 84.69 84 ARG A O 1
ATOM 642 N N . LEU A 1 85 ? 22.170 -3.188 -7.611 1.00 85.88 85 LEU A N 1
ATOM 643 C CA . LEU A 1 85 ? 22.031 -2.195 -8.674 1.00 85.88 85 LEU A CA 1
ATOM 644 C C . LEU A 1 85 ? 22.519 -2.747 -10.023 1.00 85.88 85 LEU A C 1
ATOM 646 O O . LEU A 1 85 ? 21.851 -2.574 -11.042 1.00 85.88 85 LEU A O 1
ATOM 650 N N . ALA A 1 86 ? 23.655 -3.449 -10.035 1.00 86.88 86 ALA A N 1
ATOM 651 C CA . ALA A 1 86 ? 24.171 -4.100 -11.236 1.00 86.88 86 ALA A CA 1
ATOM 652 C C . ALA A 1 86 ? 23.223 -5.198 -11.749 1.00 86.88 86 ALA A C 1
ATOM 654 O O . ALA A 1 86 ? 22.945 -5.263 -12.948 1.00 86.88 86 ALA A O 1
ATOM 655 N N . ALA A 1 87 ? 22.674 -6.020 -10.849 1.00 87.81 87 ALA A N 1
ATOM 656 C CA . ALA A 1 87 ? 21.698 -7.046 -11.198 1.00 87.81 87 ALA A CA 1
ATOM 657 C C . ALA A 1 87 ? 20.420 -6.436 -11.793 1.00 87.81 87 ALA A C 1
ATOM 659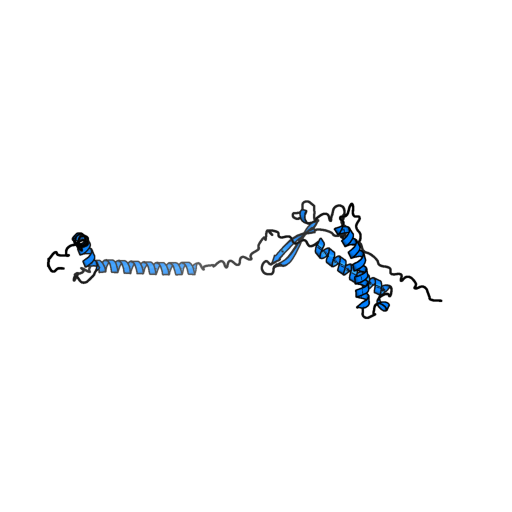 O O . ALA A 1 87 ? 19.960 -6.903 -12.831 1.00 87.81 87 ALA A O 1
ATOM 660 N N . LEU A 1 88 ? 19.892 -5.357 -11.208 1.00 87.06 88 LEU A N 1
ATOM 661 C CA . LEU A 1 88 ? 18.717 -4.649 -11.726 1.00 87.06 88 LEU A CA 1
ATOM 662 C C . LEU A 1 88 ? 18.962 -4.088 -13.130 1.00 87.06 88 LEU A C 1
ATOM 664 O O . LEU A 1 88 ? 18.136 -4.280 -14.023 1.00 87.06 88 LEU A O 1
ATOM 668 N N . LYS A 1 89 ? 20.131 -3.476 -13.362 1.00 86.25 89 LYS A N 1
ATOM 669 C CA . LYS A 1 89 ? 20.524 -2.956 -14.682 1.00 86.25 89 LYS A CA 1
ATOM 670 C C . LYS A 1 89 ? 20.614 -4.044 -15.761 1.00 86.25 89 LYS A C 1
ATOM 672 O O . LYS A 1 89 ? 20.456 -3.727 -16.936 1.00 86.25 89 LYS A O 1
ATOM 677 N N . LEU A 1 90 ? 20.826 -5.308 -15.386 1.00 90.12 90 LEU A N 1
ATOM 678 C CA . LEU A 1 90 ? 20.852 -6.450 -16.309 1.00 90.12 90 LEU A CA 1
ATOM 679 C C . LEU A 1 90 ? 19.492 -7.151 -16.439 1.00 90.12 90 LEU A C 1
ATOM 681 O O . LEU A 1 90 ? 19.102 -7.549 -17.536 1.00 90.12 90 LEU A O 1
ATOM 685 N N . GLN A 1 91 ? 18.759 -7.298 -15.337 1.00 90.38 91 GLN A N 1
ATOM 686 C CA . GLN A 1 91 ? 17.487 -8.019 -15.299 1.00 90.38 91 GLN A CA 1
ATOM 687 C C . GLN A 1 91 ? 16.367 -7.263 -16.008 1.00 90.38 91 GLN A C 1
ATOM 689 O O . GLN A 1 91 ? 15.554 -7.888 -16.682 1.00 90.38 91 GLN A O 1
ATOM 694 N N . LEU A 1 92 ? 16.326 -5.933 -15.900 1.00 88.88 92 LEU A N 1
ATOM 695 C CA . LEU A 1 92 ? 15.240 -5.137 -16.474 1.00 88.88 92 LEU A CA 1
ATOM 696 C C . LEU A 1 92 ? 15.227 -5.197 -18.016 1.00 88.88 92 LEU A C 1
ATOM 698 O O . LEU A 1 92 ? 14.187 -5.532 -18.587 1.00 88.88 92 LEU A O 1
ATOM 702 N N . PRO A 1 93 ? 16.366 -5.006 -18.716 1.00 88.62 93 PRO A N 1
ATOM 703 C CA . PRO A 1 93 ? 16.438 -5.230 -20.161 1.00 88.62 93 PRO A CA 1
ATOM 704 C C . PRO A 1 93 ? 16.195 -6.690 -20.561 1.00 88.62 93 PRO A C 1
ATOM 706 O O . PRO A 1 93 ? 15.559 -6.944 -21.584 1.00 88.62 93 PRO A O 1
ATOM 709 N N . ALA A 1 94 ? 16.658 -7.656 -19.758 1.00 90.69 94 ALA A N 1
ATOM 710 C CA . ALA A 1 94 ? 16.406 -9.074 -20.015 1.00 90.69 94 ALA A CA 1
ATOM 711 C C . ALA A 1 94 ? 14.908 -9.413 -19.931 1.00 90.69 94 ALA A C 1
ATOM 713 O O . ALA A 1 94 ? 14.399 -10.138 -20.783 1.00 90.69 94 ALA A O 1
ATOM 714 N N . ALA A 1 95 ? 14.186 -8.838 -18.965 1.00 90.62 95 ALA A N 1
ATOM 715 C CA . ALA A 1 95 ? 12.741 -8.989 -18.824 1.00 90.62 95 ALA A CA 1
ATOM 716 C C . ALA A 1 95 ? 11.982 -8.355 -19.999 1.00 90.62 95 ALA A C 1
ATOM 718 O O . ALA A 1 95 ? 11.049 -8.961 -20.521 1.00 90.62 95 ALA A O 1
ATOM 719 N N . ILE A 1 96 ? 12.415 -7.179 -20.470 1.00 90.44 96 ILE A N 1
ATOM 720 C CA . ILE A 1 96 ? 11.861 -6.549 -21.680 1.00 90.44 96 ILE A CA 1
ATOM 721 C C . ILE A 1 96 ? 12.070 -7.455 -22.898 1.00 90.44 96 ILE A C 1
ATOM 723 O O . ILE A 1 96 ? 11.134 -7.701 -23.657 1.00 90.44 96 ILE A O 1
ATOM 727 N N . PHE A 1 97 ? 13.276 -8.000 -23.075 1.00 90.38 97 PHE A N 1
ATOM 728 C CA . PHE A 1 97 ? 13.558 -8.920 -24.175 1.00 90.38 97 PHE A CA 1
ATOM 729 C C . PHE A 1 97 ? 12.726 -10.206 -24.079 1.00 90.38 97 PHE A C 1
ATOM 731 O O . PHE A 1 97 ? 12.172 -10.666 -25.075 1.00 90.38 97 PHE A O 1
ATOM 738 N N . GLN A 1 98 ? 12.578 -10.768 -22.881 1.00 91.38 98 GLN A N 1
ATOM 739 C CA . GLN A 1 98 ? 11.741 -11.942 -22.657 1.00 91.38 98 GLN A CA 1
ATOM 740 C C . GLN A 1 98 ? 10.266 -11.655 -22.972 1.00 91.38 98 GLN A C 1
ATOM 742 O O . GLN A 1 98 ? 9.616 -12.466 -23.632 1.00 91.38 98 GLN A O 1
ATOM 747 N N . ALA A 1 99 ? 9.754 -10.489 -22.576 1.00 88.94 99 ALA A N 1
ATOM 748 C CA . ALA A 1 99 ? 8.404 -10.053 -22.917 1.00 88.94 99 ALA A CA 1
ATOM 749 C C . ALA A 1 99 ? 8.231 -9.870 -24.439 1.00 88.94 99 ALA A C 1
ATOM 751 O O . ALA A 1 99 ? 7.184 -10.212 -24.986 1.00 88.94 99 ALA A O 1
ATOM 752 N N . ALA A 1 100 ? 9.273 -9.420 -25.147 1.00 89.06 100 ALA A N 1
ATOM 753 C CA . ALA A 1 100 ? 9.273 -9.313 -26.608 1.00 89.06 100 ALA A CA 1
ATOM 754 C C . ALA A 1 100 ? 9.206 -10.691 -27.287 1.00 89.06 100 ALA A C 1
ATOM 756 O O . ALA A 1 100 ? 8.440 -10.883 -28.232 1.00 89.06 100 ALA A O 1
ATOM 757 N N . VAL A 1 101 ? 9.966 -11.669 -26.781 1.00 90.50 101 VAL A N 1
ATOM 758 C CA . VAL A 1 101 ? 9.941 -13.062 -27.265 1.00 90.50 101 VAL A CA 1
ATOM 759 C C . VAL A 1 101 ? 8.567 -13.703 -27.061 1.00 90.50 101 VAL A C 1
ATOM 761 O O . VAL A 1 101 ? 8.116 -14.453 -27.922 1.00 90.50 101 VAL A O 1
ATOM 764 N N . GLN A 1 102 ? 7.896 -13.397 -25.950 1.00 89.19 102 GLN A N 1
ATOM 765 C CA . GLN A 1 102 ? 6.555 -13.904 -25.636 1.00 89.19 102 GLN A CA 1
ATOM 766 C C . GLN A 1 102 ? 5.428 -13.151 -26.355 1.00 89.19 102 GLN A C 1
ATOM 768 O O . GLN A 1 102 ? 4.268 -13.558 -26.275 1.00 89.19 102 GLN A O 1
ATOM 773 N N . SER A 1 103 ? 5.738 -12.056 -27.050 1.00 87.38 103 SER A N 1
ATOM 774 C CA . SER A 1 103 ? 4.725 -11.275 -27.747 1.00 87.38 103 SER A CA 1
ATOM 775 C C . SER A 1 103 ? 4.168 -12.024 -28.973 1.00 87.38 103 SER A C 1
ATOM 777 O O . SER A 1 103 ? 4.889 -12.792 -29.618 1.00 87.38 103 SER A O 1
ATOM 779 N N . PRO A 1 104 ? 2.920 -11.740 -29.391 1.00 84.94 104 PRO A N 1
ATOM 780 C CA . PRO A 1 104 ? 2.328 -12.347 -30.587 1.00 84.94 104 PRO A CA 1
ATOM 781 C C . PRO A 1 104 ? 3.099 -12.056 -31.884 1.00 84.94 104 PRO A C 1
ATOM 783 O O . PRO A 1 104 ? 2.994 -12.796 -32.857 1.00 84.94 104 PRO A O 1
ATOM 786 N N . THR A 1 105 ? 3.860 -10.960 -31.914 1.00 82.94 105 THR A N 1
ATOM 787 C CA . THR A 1 105 ? 4.638 -10.502 -33.074 1.00 82.94 105 THR A CA 1
ATOM 788 C C . THR A 1 105 ? 6.061 -11.063 -33.109 1.00 82.94 105 THR A C 1
ATOM 790 O O . THR A 1 105 ? 6.789 -10.816 -34.073 1.00 82.94 105 THR A O 1
ATOM 793 N N . GLY A 1 106 ? 6.472 -11.790 -32.065 1.00 84.19 106 GLY A N 1
ATOM 794 C CA . GLY A 1 106 ? 7.841 -12.254 -31.872 1.00 84.19 106 GLY A CA 1
ATOM 795 C C . GLY A 1 106 ? 8.845 -11.115 -31.633 1.00 84.19 106 GLY A C 1
ATOM 796 O O . GLY A 1 106 ? 8.501 -9.933 -31.714 1.00 84.19 106 GLY A O 1
ATOM 797 N N . PRO A 1 107 ? 10.123 -11.448 -31.377 1.00 81.69 107 PRO A N 1
ATOM 798 C CA . PRO A 1 107 ? 11.130 -10.472 -30.963 1.00 81.69 107 PRO A CA 1
ATOM 799 C C . PRO A 1 107 ? 11.437 -9.426 -32.041 1.00 81.69 107 PRO A C 1
ATOM 801 O O . PRO A 1 107 ? 11.711 -8.277 -31.719 1.00 81.69 107 PRO A O 1
ATOM 804 N N . THR A 1 108 ? 11.365 -9.793 -33.322 1.00 80.75 108 THR A N 1
ATOM 805 C CA . THR A 1 108 ? 11.595 -8.863 -34.436 1.00 80.75 108 THR A CA 1
ATOM 806 C C . THR A 1 108 ? 10.442 -7.881 -34.616 1.00 80.75 108 THR A C 1
ATOM 808 O O . THR A 1 108 ? 10.691 -6.706 -34.860 1.00 80.75 108 THR A O 1
ATOM 811 N N . GLY A 1 109 ? 9.194 -8.331 -34.454 1.00 77.69 109 GLY A N 1
ATOM 812 C CA . GLY A 1 109 ? 8.017 -7.470 -34.567 1.00 77.69 109 GLY A CA 1
ATOM 813 C C . GLY A 1 109 ? 7.755 -6.607 -33.329 1.00 77.69 109 GLY A C 1
ATOM 814 O O . GLY A 1 109 ? 7.080 -5.588 -33.438 1.00 77.69 109 GLY A O 1
ATOM 815 N N . SER A 1 110 ? 8.302 -6.967 -32.163 1.00 79.81 110 SER A N 1
ATOM 816 C CA . SER A 1 110 ? 8.262 -6.126 -30.954 1.00 79.81 110 SER A CA 1
ATOM 817 C C . SER A 1 110 ? 9.276 -4.990 -30.953 1.00 79.81 110 SER A C 1
ATOM 819 O O . SER A 1 110 ? 9.142 -4.082 -30.141 1.00 79.81 110 SER A O 1
ATOM 821 N N . MET A 1 111 ? 10.295 -5.048 -31.814 1.00 81.56 111 MET A N 1
ATOM 822 C CA . MET A 1 111 ? 11.312 -3.998 -31.933 1.00 81.56 111 MET A CA 1
ATOM 823 C C . MET A 1 111 ? 10.899 -2.862 -32.882 1.00 81.56 111 MET A C 1
ATOM 825 O O . MET A 1 111 ? 11.698 -1.965 -33.143 1.00 81.56 111 MET A O 1
ATOM 829 N N . ASP A 1 112 ? 9.651 -2.851 -33.362 1.00 83.81 112 ASP A N 1
ATOM 830 C CA . ASP A 1 112 ? 9.066 -1.644 -33.953 1.00 83.81 112 ASP A CA 1
ATOM 831 C C . ASP A 1 112 ? 9.040 -0.519 -32.896 1.00 83.81 112 ASP A C 1
ATOM 833 O O . ASP A 1 112 ? 8.648 -0.793 -31.759 1.00 83.81 112 ASP A O 1
ATOM 837 N N . PRO A 1 113 ? 9.405 0.735 -33.233 1.00 76.38 113 PRO A N 1
ATOM 838 C CA . PRO A 1 113 ? 9.589 1.811 -32.255 1.00 76.38 113 PRO A CA 1
ATOM 839 C C . PRO A 1 113 ? 8.419 1.975 -31.274 1.00 76.38 113 PRO A C 1
ATOM 841 O O . PRO A 1 113 ? 8.630 1.983 -30.062 1.00 76.38 113 PRO A O 1
ATOM 844 N N . ASP A 1 114 ? 7.184 2.024 -31.778 1.00 79.44 114 ASP A N 1
ATOM 845 C CA . ASP A 1 114 ? 5.992 2.250 -30.951 1.00 79.44 114 ASP A CA 1
ATOM 846 C C . ASP A 1 114 ? 5.665 1.049 -30.051 1.00 79.44 114 ASP A C 1
ATOM 848 O O . ASP A 1 114 ? 5.282 1.197 -28.888 1.00 79.44 114 ASP A O 1
ATOM 852 N N . LYS A 1 115 ? 5.859 -0.167 -30.574 1.00 81.56 115 LYS A N 1
ATOM 853 C CA . LYS A 1 115 ? 5.594 -1.409 -29.837 1.00 81.56 115 LYS A CA 1
ATOM 854 C C . LYS A 1 115 ? 6.655 -1.657 -28.778 1.00 81.56 115 LYS A C 1
ATOM 856 O O . LYS A 1 115 ? 6.326 -2.101 -27.681 1.00 81.56 115 LYS A O 1
ATOM 861 N N . TYR A 1 116 ? 7.906 -1.330 -29.087 1.00 84.56 116 TYR A N 1
ATOM 862 C CA . TYR A 1 116 ? 9.010 -1.439 -28.152 1.00 84.56 116 TYR A CA 1
ATOM 863 C C . TYR A 1 116 ? 8.822 -0.479 -26.979 1.00 84.56 116 TYR A C 1
ATOM 865 O O . TYR A 1 116 ? 8.943 -0.903 -25.833 1.00 84.56 116 TYR A O 1
ATOM 873 N N . VAL A 1 117 ? 8.447 0.782 -27.237 1.00 85.12 117 VAL A N 1
ATOM 874 C CA . VAL A 1 117 ? 8.124 1.743 -26.167 1.00 85.12 117 VAL A CA 1
ATOM 875 C C . VAL A 1 117 ? 6.993 1.217 -25.299 1.00 85.12 117 VAL A C 1
ATOM 877 O O . VAL A 1 117 ? 7.147 1.168 -24.084 1.00 85.12 117 VAL A O 1
ATOM 880 N N . SER A 1 118 ? 5.892 0.760 -25.902 1.00 85.94 118 SER A N 1
ATOM 881 C CA . SER A 1 118 ? 4.759 0.222 -25.145 1.00 85.94 118 SER A CA 1
ATOM 882 C C . SER A 1 118 ? 5.159 -0.967 -24.265 1.00 85.94 118 SER A C 1
ATOM 884 O O . SER A 1 118 ? 4.734 -1.041 -23.111 1.00 85.94 118 SER A O 1
ATOM 886 N N . LEU A 1 119 ? 6.005 -1.862 -24.777 1.00 87.94 119 LEU A N 1
ATOM 887 C CA . LEU A 1 119 ? 6.507 -3.019 -24.043 1.00 87.94 119 LEU A CA 1
ATOM 888 C C . LEU A 1 119 ? 7.421 -2.612 -22.880 1.00 87.94 119 LEU A C 1
ATOM 890 O O . LEU A 1 119 ? 7.264 -3.103 -21.762 1.00 87.94 119 LEU A O 1
ATOM 894 N N . VAL A 1 120 ? 8.355 -1.689 -23.128 1.00 88.44 120 VAL A N 1
ATOM 895 C CA . VAL A 1 120 ? 9.242 -1.132 -22.099 1.00 88.44 120 VAL A CA 1
ATOM 896 C C . VAL A 1 120 ? 8.418 -0.459 -21.008 1.00 88.44 120 VAL A C 1
ATOM 898 O O . VAL A 1 120 ? 8.642 -0.732 -19.831 1.00 88.44 120 VAL A O 1
ATOM 901 N N . THR A 1 121 ? 7.438 0.367 -21.381 1.00 87.88 121 THR A N 1
ATOM 902 C CA . THR A 1 121 ? 6.526 1.020 -20.438 1.00 87.88 121 THR A CA 1
ATOM 903 C C . THR A 1 121 ? 5.791 -0.014 -19.596 1.00 87.88 121 THR A C 1
ATOM 905 O O . THR A 1 121 ? 5.797 0.097 -18.377 1.00 87.88 121 THR A O 1
ATOM 908 N N . GLN A 1 122 ? 5.233 -1.064 -20.200 1.00 89.19 122 GLN A N 1
ATOM 909 C CA . GLN A 1 122 ? 4.517 -2.103 -19.462 1.00 89.19 122 GLN A CA 1
ATOM 910 C C . GLN A 1 122 ? 5.409 -2.813 -18.429 1.00 89.19 122 GLN A C 1
ATOM 912 O O . GLN A 1 122 ? 5.028 -2.943 -17.261 1.00 89.19 122 GLN A O 1
ATOM 917 N N . VAL A 1 123 ? 6.598 -3.265 -18.840 1.00 90.19 123 VAL A N 1
ATOM 918 C CA . VAL A 1 123 ? 7.525 -3.980 -17.948 1.00 90.19 123 VAL A CA 1
ATOM 919 C C . VAL A 1 123 ? 8.029 -3.056 -16.842 1.00 90.19 123 VAL A C 1
ATOM 921 O O . VAL A 1 123 ? 8.029 -3.436 -15.672 1.00 90.19 123 VAL A O 1
ATOM 924 N N . TYR A 1 124 ? 8.401 -1.823 -17.186 1.00 87.25 124 TYR A N 1
ATOM 925 C CA . TYR A 1 124 ? 8.915 -0.851 -16.227 1.00 87.25 124 TYR A CA 1
ATOM 926 C C . TYR A 1 124 ? 7.848 -0.389 -15.227 1.00 87.25 124 TYR A C 1
ATOM 928 O O . TYR A 1 124 ? 8.130 -0.307 -14.035 1.00 87.25 124 TYR A O 1
ATOM 936 N N . THR A 1 125 ? 6.606 -0.164 -15.663 1.00 87.69 125 THR A N 1
ATOM 937 C CA . THR A 1 125 ? 5.489 0.156 -14.761 1.00 87.69 125 THR A CA 1
ATOM 938 C C . THR A 1 125 ? 5.200 -0.996 -13.804 1.00 87.69 125 THR A C 1
ATOM 940 O O . THR A 1 125 ? 5.003 -0.761 -12.616 1.00 87.69 125 THR A O 1
ATOM 943 N N . THR A 1 126 ? 5.230 -2.240 -14.288 1.00 89.44 126 THR A N 1
ATOM 944 C CA . THR A 1 126 ? 5.032 -3.426 -13.436 1.00 89.44 126 THR A CA 1
ATOM 945 C C . THR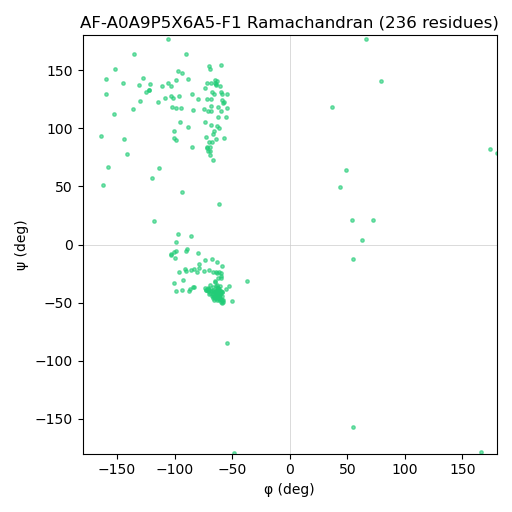 A 1 126 ? 6.143 -3.546 -12.394 1.00 89.44 126 THR A C 1
ATOM 947 O O . THR A 1 126 ? 5.876 -3.781 -11.216 1.00 89.44 126 THR A O 1
ATOM 950 N N . TYR A 1 127 ? 7.391 -3.328 -12.812 1.00 89.62 127 TYR A N 1
ATOM 951 C CA . TYR A 1 127 ? 8.540 -3.286 -11.915 1.00 89.62 127 TYR A CA 1
ATOM 952 C C . TYR A 1 127 ? 8.392 -2.198 -10.843 1.00 89.62 127 TYR A C 1
ATOM 954 O O . TYR A 1 127 ? 8.519 -2.490 -9.655 1.00 89.62 127 TYR A O 1
ATOM 962 N N . LEU A 1 128 ? 8.074 -0.962 -11.238 1.00 86.25 128 LEU A N 1
ATOM 963 C CA . LEU A 1 128 ? 7.884 0.141 -10.297 1.00 86.25 128 LEU A CA 1
ATOM 964 C C . LEU A 1 128 ? 6.718 -0.114 -9.340 1.00 86.25 128 LEU A C 1
ATOM 966 O O . LEU A 1 128 ? 6.839 0.208 -8.165 1.00 86.25 128 LEU A O 1
ATOM 970 N N . ALA A 1 129 ? 5.624 -0.725 -9.801 1.00 87.50 129 ALA A N 1
ATOM 971 C CA . ALA A 1 129 ? 4.502 -1.099 -8.942 1.00 87.50 129 ALA A CA 1
ATOM 972 C C . ALA A 1 129 ? 4.910 -2.144 -7.888 1.00 87.50 129 ALA A C 1
ATOM 974 O O . ALA A 1 129 ? 4.557 -2.009 -6.718 1.00 87.50 129 ALA A O 1
ATOM 975 N N . LEU A 1 130 ? 5.704 -3.148 -8.272 1.00 88.94 130 LEU A N 1
ATOM 976 C CA . LEU A 1 130 ? 6.262 -4.138 -7.344 1.00 88.94 130 LEU A CA 1
ATOM 977 C C . LEU A 1 130 ? 7.195 -3.491 -6.320 1.00 88.94 130 LEU A C 1
ATOM 979 O O . LEU A 1 130 ? 7.054 -3.724 -5.121 1.00 88.94 130 LEU A O 1
ATOM 983 N N . VAL A 1 131 ? 8.113 -2.638 -6.769 1.00 86.31 131 VAL A N 1
ATOM 984 C CA . VAL A 1 131 ? 9.017 -1.911 -5.869 1.00 86.31 131 VAL A CA 1
ATOM 985 C C . VAL A 1 131 ? 8.224 -1.015 -4.919 1.00 86.31 131 VAL A C 1
ATOM 987 O O . VAL A 1 131 ? 8.459 -1.050 -3.714 1.00 86.31 131 VAL A O 1
ATOM 990 N N . ALA A 1 132 ? 7.240 -0.273 -5.430 1.00 83.38 132 ALA A N 1
ATOM 991 C CA . ALA A 1 132 ? 6.358 0.557 -4.621 1.00 83.38 132 ALA A CA 1
ATOM 992 C C . ALA A 1 132 ? 5.601 -0.273 -3.576 1.00 83.38 132 ALA A C 1
ATOM 994 O O . ALA A 1 132 ? 5.511 0.147 -2.425 1.00 83.38 132 ALA A O 1
ATOM 995 N N . SER A 1 133 ? 5.127 -1.469 -3.946 1.00 85.19 133 SER A N 1
ATOM 996 C CA . SER A 1 133 ? 4.429 -2.364 -3.018 1.00 85.19 133 SER A CA 1
ATOM 997 C C . SER A 1 133 ? 5.300 -2.776 -1.824 1.00 85.19 133 SER A C 1
ATOM 999 O O . SER A 1 133 ? 4.810 -2.885 -0.709 1.00 85.19 133 SER A O 1
ATOM 1001 N N . ILE A 1 134 ? 6.604 -2.954 -2.046 1.00 84.00 134 ILE A N 1
ATOM 1002 C CA . ILE A 1 134 ? 7.552 -3.399 -1.018 1.00 84.00 134 ILE A CA 1
ATOM 1003 C C . ILE A 1 134 ? 8.050 -2.223 -0.170 1.00 84.00 134 ILE A C 1
ATOM 1005 O O . ILE A 1 134 ? 8.295 -2.384 1.021 1.00 84.00 134 ILE A O 1
ATOM 1009 N N . VAL A 1 135 ? 8.240 -1.054 -0.785 1.00 80.44 135 VAL A N 1
ATOM 1010 C CA . VAL A 1 135 ? 8.866 0.103 -0.130 1.00 80.44 135 VAL A CA 1
ATOM 1011 C C . VAL A 1 135 ? 7.851 0.960 0.618 1.00 80.44 135 VAL A C 1
ATOM 1013 O O . VAL A 1 135 ? 8.163 1.441 1.701 1.00 80.44 135 VAL A O 1
ATOM 1016 N N . TYR A 1 136 ? 6.655 1.166 0.060 1.00 79.62 136 TYR A N 1
ATOM 1017 C CA . TYR A 1 136 ? 5.674 2.094 0.630 1.00 79.62 136 TYR A CA 1
ATOM 1018 C C . TYR A 1 136 ? 4.632 1.424 1.526 1.00 79.62 136 TYR A C 1
ATOM 1020 O O . TYR A 1 136 ? 4.076 2.090 2.395 1.00 79.62 136 TYR A O 1
ATOM 1028 N N . PHE A 1 137 ? 4.372 0.124 1.364 1.00 83.12 137 PHE A N 1
ATOM 1029 C CA . PHE A 1 137 ? 3.425 -0.591 2.222 1.00 83.12 137 PHE A CA 1
ATOM 1030 C C . PHE A 1 137 ? 4.179 -1.341 3.311 1.00 83.12 137 PHE A C 1
ATOM 1032 O O . PHE A 1 137 ? 4.569 -2.498 3.152 1.00 83.12 137 PHE A O 1
ATOM 1039 N N . LEU A 1 138 ? 4.392 -0.661 4.436 1.00 78.88 138 LEU A N 1
ATOM 1040 C CA . LEU A 1 138 ? 4.985 -1.282 5.609 1.00 78.88 138 LEU A CA 1
ATOM 1041 C C . LEU A 1 138 ? 3.892 -1.982 6.427 1.00 78.88 138 LEU A C 1
ATOM 1043 O O . LEU A 1 138 ? 2.878 -1.360 6.752 1.00 78.88 138 LEU A O 1
ATOM 1047 N N . PRO A 1 139 ? 4.077 -3.260 6.802 1.00 74.31 139 PRO A N 1
ATOM 1048 C CA . PRO A 1 139 ? 3.180 -3.908 7.742 1.00 74.31 139 PRO A CA 1
ATOM 1049 C C . PRO A 1 139 ? 3.372 -3.268 9.118 1.00 74.31 139 PRO A C 1
ATOM 1051 O O . PRO A 1 139 ? 4.438 -3.389 9.723 1.00 74.31 139 PRO A O 1
ATOM 1054 N N . HIS A 1 140 ? 2.341 -2.598 9.624 1.00 71.00 140 HIS A N 1
ATOM 1055 C CA . HIS A 1 140 ? 2.349 -2.051 10.973 1.00 71.00 140 HIS A CA 1
ATOM 1056 C C . HIS A 1 140 ? 1.145 -2.564 11.764 1.00 71.00 140 HIS A C 1
ATOM 1058 O O . HIS A 1 140 ? 0.017 -2.578 11.276 1.00 71.00 140 HIS A O 1
ATOM 1064 N N . GLN A 1 141 ? 1.412 -3.056 12.974 1.00 63.59 141 GLN A N 1
ATOM 1065 C CA . GLN A 1 141 ? 0.394 -3.544 13.895 1.00 63.59 141 GLN A CA 1
ATOM 1066 C C . GLN A 1 141 ? 0.137 -2.463 14.933 1.00 63.59 141 GLN A C 1
ATOM 1068 O O . GLN A 1 141 ? 0.879 -2.336 15.905 1.00 63.59 141 GLN A O 1
ATOM 1073 N N . GLU A 1 142 ? -0.914 -1.685 14.720 1.00 61.75 142 GLU A N 1
ATOM 1074 C CA . GLU A 1 142 ? -1.339 -0.689 15.693 1.00 61.75 142 GLU A CA 1
ATOM 1075 C C . GLU A 1 142 ? -2.400 -1.239 16.626 1.00 61.75 142 GLU A C 1
ATOM 1077 O O . GLU A 1 142 ? -3.278 -2.013 16.237 1.00 61.75 142 GLU A O 1
ATOM 1082 N N . GLN A 1 143 ? -2.368 -0.745 17.862 1.00 50.31 143 GLN A N 1
ATOM 1083 C CA . GLN A 1 143 ? -3.547 -0.741 18.710 1.00 50.31 143 GLN A CA 1
ATOM 1084 C C . GLN A 1 143 ? -4.493 0.314 18.147 1.00 50.31 143 GLN A C 1
ATOM 1086 O O . GLN A 1 143 ? -4.496 1.461 18.588 1.00 50.31 143 GLN A O 1
ATOM 1091 N N . MET A 1 144 ? -5.261 -0.064 17.127 1.00 52.72 144 MET A N 1
ATOM 1092 C CA . MET A 1 144 ? -6.353 0.770 16.652 1.00 52.72 144 MET A CA 1
ATOM 1093 C C . MET A 1 144 ? -7.231 1.066 17.869 1.00 52.72 144 MET A C 1
ATOM 1095 O O . MET A 1 144 ? -7.764 0.145 18.494 1.00 52.72 144 MET A O 1
ATOM 1099 N N . ILE A 1 145 ? -7.356 2.343 18.240 1.00 51.38 145 ILE A N 1
ATOM 1100 C CA . ILE A 1 145 ? -8.399 2.783 19.165 1.00 51.38 145 ILE A CA 1
ATOM 1101 C C . ILE A 1 145 ? -9.682 2.665 18.357 1.00 51.38 145 ILE A C 1
ATOM 1103 O O . ILE A 1 145 ? -10.147 3.612 17.729 1.00 51.38 145 ILE A O 1
ATOM 1107 N N . VAL A 1 146 ? -10.184 1.436 18.274 1.00 51.97 146 VAL A N 1
ATOM 1108 C CA . VAL A 1 146 ? -11.427 1.147 17.596 1.00 51.97 146 VAL A CA 1
ATOM 1109 C C . VAL A 1 146 ? -12.486 1.786 18.468 1.00 51.97 146 VAL A C 1
ATOM 1111 O O . VAL A 1 146 ? -12.824 1.277 19.539 1.00 51.97 146 VAL A O 1
ATOM 1114 N N . GLU A 1 147 ? -12.991 2.935 18.036 1.00 52.03 147 GLU A N 1
ATOM 1115 C CA . GLU A 1 147 ? -14.249 3.444 18.547 1.00 52.03 147 GLU A CA 1
ATOM 1116 C C . GLU A 1 147 ? -15.314 2.491 18.009 1.00 52.03 147 GLU A C 1
ATOM 1118 O O . GLU A 1 147 ? -15.906 2.694 16.948 1.00 52.03 147 GLU A O 1
ATOM 1123 N N . VAL A 1 148 ? -15.457 1.348 18.687 1.00 51.41 148 VAL A N 1
ATOM 1124 C CA . VAL A 1 148 ? -16.416 0.330 18.301 1.00 51.41 148 VAL A CA 1
ATOM 1125 C C . VAL A 1 148 ? -17.781 0.960 18.528 1.00 51.41 148 VAL A C 1
ATOM 1127 O O . VAL A 1 148 ? -18.330 0.926 19.631 1.00 51.41 148 VAL A O 1
ATOM 1130 N N . ARG A 1 149 ? -18.360 1.534 17.473 1.00 52.31 149 ARG A N 1
ATOM 1131 C CA . ARG A 1 149 ? -19.800 1.747 17.414 1.00 52.31 149 ARG A CA 1
ATOM 1132 C C . ARG A 1 149 ? -20.427 0.375 17.278 1.00 52.31 149 ARG A C 1
ATOM 1134 O O . ARG A 1 149 ? -20.836 -0.029 16.199 1.00 52.31 149 ARG A O 1
ATOM 1141 N N . LEU A 1 150 ? -20.477 -0.355 18.387 1.00 52.25 150 LEU A N 1
ATOM 1142 C CA . LEU A 1 150 ? -21.428 -1.435 18.531 1.00 52.25 150 LEU A CA 1
ATOM 1143 C C . LEU A 1 150 ? -22.791 -0.754 18.389 1.00 52.25 150 LEU A C 1
ATOM 1145 O O . LEU A 1 150 ? -23.118 0.083 19.239 1.00 52.25 150 LEU A O 1
ATOM 1149 N N . PRO A 1 151 ? -23.600 -1.044 17.352 1.00 52.12 151 PRO A N 1
ATOM 1150 C CA . PRO A 1 151 ? -25.020 -0.798 17.470 1.00 52.12 151 PRO A CA 1
ATOM 1151 C C . PRO A 1 151 ? -25.466 -1.744 18.579 1.00 52.12 151 PRO A C 1
ATOM 1153 O O . PRO A 1 151 ? -25.708 -2.930 18.364 1.00 52.12 151 PRO A O 1
ATOM 1156 N N . LEU A 1 152 ? -25.433 -1.248 19.811 1.00 53.59 152 LEU A N 1
ATOM 1157 C CA . LEU A 1 152 ? -25.871 -1.982 20.972 1.00 53.59 152 LEU A CA 1
ATOM 1158 C C . LEU A 1 152 ? -27.392 -2.031 20.839 1.00 53.59 152 LEU A C 1
ATOM 1160 O O . LEU A 1 152 ? -28.115 -1.182 21.355 1.00 53.59 152 LEU A O 1
ATOM 1164 N N . TRP A 1 153 ? -27.879 -3.005 20.073 1.00 52.31 153 TRP A N 1
ATOM 1165 C CA . TRP A 1 153 ? -29.256 -3.458 20.125 1.00 52.31 153 TRP A CA 1
ATOM 1166 C C . TRP A 1 153 ? -29.427 -4.098 21.500 1.00 52.31 153 TRP A C 1
ATOM 1168 O O . TRP A 1 153 ? -29.444 -5.315 21.635 1.00 52.31 153 TRP A O 1
ATOM 1178 N N . ILE A 1 154 ? -29.465 -3.279 22.550 1.00 62.16 154 ILE A N 1
ATOM 1179 C CA . ILE A 1 154 ? -30.083 -3.680 23.799 1.00 62.16 154 ILE A CA 1
ATOM 1180 C C . ILE A 1 154 ? -31.571 -3.623 23.467 1.00 62.16 154 ILE A C 1
ATOM 1182 O O . ILE A 1 154 ? -32.105 -2.517 23.340 1.00 62.16 154 ILE A O 1
ATOM 1186 N N . PRO A 1 155 ? -32.274 -4.755 23.277 1.00 60.81 155 PRO A N 1
ATOM 1187 C CA . PRO A 1 155 ? -33.713 -4.710 23.401 1.00 60.81 155 PRO A CA 1
ATOM 1188 C C . PRO A 1 155 ? -33.965 -4.284 24.844 1.00 60.81 155 PRO A C 1
ATOM 1190 O O . PRO A 1 155 ? -33.816 -5.074 25.775 1.00 60.81 155 PRO A O 1
ATOM 1193 N N . TYR A 1 156 ? -34.268 -3.005 25.056 1.00 59.56 156 TYR A N 1
ATOM 1194 C CA . TYR A 1 156 ? -34.847 -2.577 26.312 1.00 59.56 156 TYR A CA 1
ATOM 1195 C C . TYR A 1 156 ? -36.097 -3.434 26.473 1.00 59.56 156 TYR A C 1
ATOM 1197 O O . TYR A 1 156 ? -37.040 -3.326 25.686 1.00 59.56 156 TYR A O 1
ATOM 1205 N N . LEU A 1 157 ? -36.067 -4.369 27.423 1.00 59.22 157 LEU A N 1
ATOM 1206 C CA . LEU A 1 157 ? -37.229 -5.176 27.739 1.00 59.22 157 LEU A CA 1
ATOM 1207 C C . LEU A 1 157 ? -38.208 -4.223 28.422 1.00 59.22 157 LEU A C 1
ATOM 1209 O O . LEU A 1 157 ? -38.156 -4.007 29.630 1.00 59.22 157 LEU A O 1
ATOM 1213 N N . HIS A 1 158 ? -39.035 -3.560 27.618 1.00 65.25 158 HIS A N 1
ATOM 1214 C CA . HIS A 1 158 ? -40.133 -2.747 28.105 1.00 65.25 158 HIS A CA 1
ATOM 1215 C C . HIS A 1 158 ? -41.138 -3.707 28.735 1.00 65.25 158 HIS A C 1
ATOM 1217 O O . HIS A 1 158 ? -42.039 -4.224 28.076 1.00 65.25 158 HIS A O 1
ATOM 1223 N N . TYR A 1 159 ? -40.947 -3.995 30.020 1.00 70.88 159 TYR A N 1
ATOM 1224 C CA . TYR A 1 159 ? -41.970 -4.645 30.812 1.00 70.88 159 TYR A CA 1
ATOM 1225 C C . TYR A 1 159 ? -43.172 -3.706 30.842 1.00 70.88 159 TYR A C 1
ATOM 1227 O O . TYR A 1 159 ? -43.076 -2.563 31.287 1.00 70.88 159 TYR A O 1
ATOM 1235 N N . SER A 1 160 ? -44.299 -4.176 30.314 1.00 83.31 160 SER A N 1
ATOM 1236 C CA . SER A 1 160 ? -45.562 -3.465 30.463 1.00 83.31 160 SER A CA 1
ATOM 1237 C C . SER A 1 160 ? -45.859 -3.332 31.953 1.00 83.31 160 SER A C 1
ATOM 1239 O O . SER A 1 160 ? -45.830 -4.328 32.678 1.00 83.31 160 SER A O 1
ATOM 1241 N N . ASP A 1 161 ? -46.160 -2.114 32.398 1.00 84.88 161 ASP A N 1
ATOM 1242 C CA . ASP A 1 161 ? -46.465 -1.812 33.800 1.00 84.88 161 ASP A CA 1
ATOM 1243 C C . ASP A 1 161 ? -47.581 -2.731 34.339 1.00 84.88 161 ASP A C 1
ATOM 1245 O O . ASP A 1 161 ? -47.522 -3.255 35.450 1.00 84.88 161 ASP A O 1
ATOM 1249 N N . ILE A 1 162 ? -48.540 -3.065 33.471 1.00 87.19 162 ILE A N 1
ATOM 1250 C CA . ILE A 1 162 ? -49.648 -3.986 33.751 1.00 87.19 162 ILE A CA 1
ATOM 1251 C C . ILE A 1 162 ? -49.144 -5.410 34.035 1.00 87.19 162 ILE A C 1
ATOM 1253 O O . ILE A 1 162 ? -49.624 -6.061 34.963 1.00 87.19 162 ILE A O 1
ATOM 1257 N N . ALA A 1 163 ? -48.166 -5.898 33.266 1.00 86.81 163 ALA A N 1
ATOM 1258 C CA . ALA A 1 163 ? -47.621 -7.245 33.435 1.00 86.81 163 ALA A CA 1
ATOM 1259 C C . ALA A 1 163 ? -46.868 -7.390 34.766 1.00 86.81 163 ALA A C 1
ATOM 1261 O O . ALA A 1 163 ? -46.978 -8.423 35.423 1.00 86.81 163 ALA A O 1
ATOM 1262 N N . VAL A 1 164 ? -46.158 -6.341 35.194 1.00 92.44 164 VAL A N 1
ATOM 1263 C CA . VAL A 1 164 ? -45.433 -6.327 36.474 1.00 92.44 164 VAL A CA 1
ATOM 1264 C C . VAL A 1 164 ? -46.406 -6.375 37.652 1.00 92.44 164 VAL A C 1
ATOM 1266 O O . VAL A 1 164 ? -46.215 -7.170 38.572 1.00 92.44 164 VAL A O 1
ATOM 1269 N N . HIS A 1 165 ? -47.481 -5.584 37.608 1.00 93.69 165 HIS A N 1
ATOM 1270 C CA . HIS A 1 165 ? -48.491 -5.566 38.668 1.00 93.69 165 HIS A CA 1
ATOM 1271 C C . HIS A 1 165 ? -49.265 -6.888 38.761 1.00 93.69 165 HIS A C 1
ATOM 1273 O O . HIS A 1 165 ? -49.525 -7.370 39.865 1.00 93.69 165 HIS A O 1
ATOM 1279 N N . LEU A 1 166 ? -49.592 -7.508 37.622 1.00 94.06 166 LEU A N 1
ATOM 1280 C CA . LEU A 1 166 ? -50.294 -8.792 37.587 1.00 94.06 166 LEU A CA 1
ATOM 1281 C C . LEU A 1 166 ? -49.422 -9.931 38.136 1.00 94.06 166 LEU A C 1
ATOM 1283 O O . LEU A 1 166 ? -49.882 -10.698 38.981 1.00 94.06 166 LEU A O 1
ATOM 1287 N N . LEU A 1 167 ? -48.145 -9.982 37.737 1.00 92.62 167 LEU A N 1
ATOM 1288 C CA . LEU A 1 167 ? -47.180 -10.954 38.258 1.00 92.62 167 LEU A CA 1
ATOM 1289 C C . LEU A 1 167 ? -46.959 -10.776 39.770 1.00 92.62 167 LEU A C 1
ATOM 1291 O O . LEU A 1 167 ? -46.924 -11.749 40.523 1.00 92.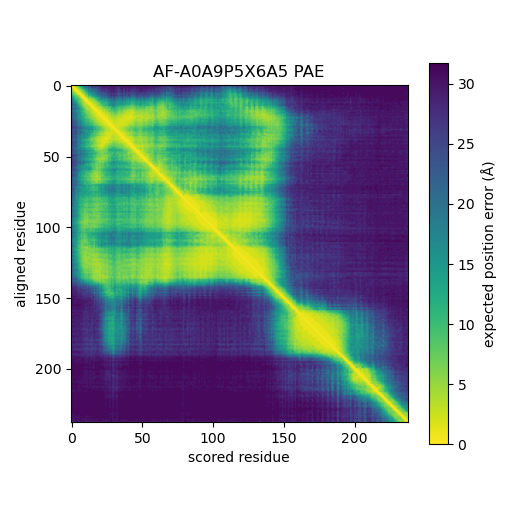62 167 LEU A O 1
ATOM 1295 N N . ALA A 1 168 ? -46.839 -9.530 40.236 1.00 95.00 168 ALA A N 1
ATOM 1296 C CA . ALA A 1 168 ? -46.678 -9.234 41.656 1.00 95.00 168 ALA A CA 1
ATOM 1297 C C . ALA A 1 168 ? -47.905 -9.665 42.480 1.00 95.00 168 ALA A C 1
ATOM 1299 O O . ALA A 1 168 ? -47.746 -10.230 43.564 1.00 95.00 168 ALA A O 1
ATOM 1300 N N . ALA A 1 169 ? -49.119 -9.449 41.962 1.00 95.94 169 ALA A N 1
ATOM 1301 C CA . ALA A 1 169 ? -50.356 -9.876 42.614 1.00 95.94 169 ALA A CA 1
ATOM 1302 C C . ALA A 1 169 ? -50.456 -11.407 42.727 1.00 95.94 169 ALA A C 1
ATOM 1304 O O . ALA A 1 169 ? -50.830 -11.923 43.783 1.00 95.94 169 ALA A O 1
ATOM 1305 N N . GLU A 1 170 ? -50.071 -12.140 41.680 1.00 95.81 170 GLU A N 1
ATOM 1306 C CA . GLU A 1 170 ? -50.056 -13.607 41.685 1.00 95.81 170 GLU A CA 1
ATOM 1307 C C . GLU A 1 170 ? -49.044 -14.165 42.697 1.00 95.81 170 GLU A C 1
ATOM 1309 O O . GLU A 1 170 ? -49.383 -15.022 43.518 1.00 95.81 170 GLU A O 1
ATOM 1314 N N . MET A 1 171 ? -47.826 -13.615 42.721 1.00 96.44 171 MET A N 1
ATOM 1315 C CA . MET A 1 171 ? -46.797 -14.000 43.693 1.00 96.44 171 MET A CA 1
ATOM 1316 C C . MET A 1 171 ? -47.233 -13.725 45.138 1.00 96.44 171 MET A C 1
ATOM 1318 O O . MET A 1 171 ? -46.970 -14.533 46.034 1.00 96.44 171 MET A O 1
ATOM 1322 N N . LEU A 1 172 ? -47.938 -12.615 45.375 1.00 96.56 172 LEU A N 1
ATOM 1323 C CA . LEU A 1 172 ? -48.464 -12.269 46.694 1.00 96.56 172 LEU A CA 1
ATOM 1324 C C . LEU A 1 172 ? -49.576 -13.232 47.137 1.00 96.56 172 LEU A C 1
ATOM 1326 O O . LEU A 1 172 ? -49.586 -13.664 48.291 1.00 96.56 172 LEU A O 1
ATOM 1330 N N . LEU A 1 173 ? -50.464 -13.636 46.225 1.00 96.69 173 LEU A N 1
ATOM 1331 C CA . LEU A 1 173 ? -51.482 -14.653 46.502 1.00 96.69 173 LEU A CA 1
ATOM 1332 C C . LEU A 1 173 ? -50.848 -15.998 46.871 1.00 96.69 173 LEU A C 1
ATOM 1334 O O . LEU A 1 173 ? -51.210 -16.585 47.893 1.00 96.69 173 LEU A O 1
ATOM 1338 N N . LEU A 1 174 ? -49.867 -16.466 46.093 1.00 96.44 174 LEU A N 1
ATOM 1339 C CA . LEU A 1 174 ? -49.161 -17.720 46.373 1.00 96.44 174 LEU A CA 1
ATOM 1340 C C . LEU A 1 174 ? -48.459 -17.695 47.738 1.00 96.44 174 LEU A C 1
ATOM 1342 O O . LEU A 1 174 ? -48.527 -18.676 48.484 1.00 96.44 174 LEU A O 1
ATOM 1346 N N . ALA A 1 175 ? -47.844 -16.569 48.106 1.00 96.56 175 ALA A N 1
ATOM 1347 C CA . ALA A 1 175 ? -47.217 -16.401 49.414 1.00 96.56 175 ALA A CA 1
ATOM 1348 C C . ALA A 1 175 ? -48.236 -16.509 50.563 1.00 96.56 175 ALA A C 1
ATOM 1350 O O . ALA A 1 175 ? -47.977 -17.198 51.552 1.00 96.56 175 ALA A O 1
ATOM 1351 N N . ILE A 1 176 ? -49.417 -15.896 50.423 1.00 96.88 176 ILE A N 1
ATOM 1352 C CA . ILE A 1 176 ? -50.495 -16.000 51.419 1.00 96.88 176 ILE A CA 1
ATOM 1353 C C . ILE A 1 176 ? -50.950 -17.457 51.571 1.00 96.88 176 ILE A C 1
ATOM 1355 O O . ILE A 1 176 ? -51.050 -17.952 52.696 1.00 96.88 176 ILE A O 1
ATOM 1359 N N . PHE A 1 177 ? -51.172 -18.175 50.466 1.00 96.56 177 PHE A N 1
ATOM 1360 C CA . PHE A 1 177 ? -51.554 -19.589 50.517 1.00 96.56 177 PHE A CA 1
ATOM 1361 C C . PHE A 1 177 ? -50.485 -20.458 51.186 1.00 96.56 177 PHE A C 1
ATOM 1363 O O . PHE A 1 177 ? -50.816 -21.290 52.033 1.00 96.56 177 PHE A O 1
ATOM 1370 N N . ALA A 1 178 ? -49.205 -20.239 50.876 1.00 94.94 178 ALA A N 1
ATOM 1371 C CA . ALA A 1 178 ? -48.105 -20.958 51.510 1.00 94.94 178 ALA A CA 1
ATOM 1372 C C . ALA A 1 178 ? -48.067 -20.726 53.031 1.00 94.94 178 ALA A C 1
ATOM 1374 O O . ALA A 1 178 ? -47.915 -21.682 53.798 1.00 94.94 178 ALA A O 1
ATOM 1375 N N . ILE A 1 179 ? -48.273 -19.482 53.479 1.00 95.50 179 ILE A N 1
ATOM 1376 C CA . ILE A 1 179 ? -48.342 -19.136 54.905 1.00 95.50 179 ILE A CA 1
ATOM 1377 C C . ILE A 1 179 ? -49.528 -19.838 55.573 1.00 95.50 179 ILE A C 1
ATOM 1379 O O . ILE A 1 179 ? -49.361 -20.445 56.632 1.00 95.50 179 ILE A O 1
ATOM 1383 N N . LEU A 1 180 ? -50.713 -19.818 54.955 1.00 95.12 180 LEU A N 1
ATOM 1384 C CA . LEU A 1 180 ? -51.894 -20.499 55.491 1.00 95.12 180 LEU A CA 1
ATOM 1385 C C . LEU A 1 180 ? -51.648 -22.004 55.650 1.00 95.12 180 LEU A C 1
ATOM 1387 O O . LEU A 1 180 ? -51.888 -22.552 56.727 1.00 95.12 180 LEU A O 1
ATOM 1391 N N . ILE A 1 181 ? -51.102 -22.661 54.623 1.00 94.44 181 ILE A N 1
ATOM 1392 C CA . ILE A 1 181 ? -50.764 -24.092 54.660 1.00 94.44 181 ILE A CA 1
ATOM 1393 C C . ILE A 1 181 ? -49.767 -24.384 55.788 1.00 94.44 181 ILE A C 1
ATOM 1395 O O . ILE A 1 181 ? -49.955 -25.337 56.547 1.00 94.44 181 ILE A O 1
ATOM 1399 N N . GLN A 1 182 ? -48.734 -23.555 55.952 1.00 93.25 182 GLN A N 1
ATOM 1400 C CA . GLN A 1 182 ? -47.756 -23.709 57.033 1.00 93.25 182 GLN A CA 1
ATOM 1401 C C . GLN A 1 182 ? -48.387 -23.536 58.420 1.00 93.25 182 GLN A C 1
ATOM 1403 O O . GLN A 1 182 ? -48.068 -24.300 59.335 1.00 93.25 182 GLN A O 1
ATOM 1408 N N . VAL A 1 183 ? -49.308 -22.583 58.591 1.00 92.69 183 VAL A N 1
ATOM 1409 C CA . VAL A 1 183 ? -50.042 -22.379 59.849 1.00 92.69 183 VAL A CA 1
ATOM 1410 C C . VAL A 1 183 ? -50.940 -23.577 60.159 1.00 92.69 183 VAL A C 1
ATOM 1412 O O . VAL A 1 183 ? -50.906 -24.083 61.285 1.00 92.69 183 VAL A O 1
ATOM 1415 N N . PHE A 1 184 ? -51.676 -24.093 59.171 1.00 91.00 184 PHE A N 1
ATOM 1416 C CA . PHE A 1 184 ? -52.485 -25.303 59.332 1.00 91.00 184 PHE A CA 1
ATOM 1417 C C . PHE A 1 184 ? -51.628 -26.519 59.681 1.00 91.00 184 PHE A C 1
ATOM 1419 O O . PHE A 1 184 ? -51.940 -27.233 60.635 1.00 91.00 184 PHE A O 1
ATOM 1426 N N . HIS A 1 185 ? -50.498 -26.717 58.998 1.00 88.06 185 HIS A N 1
ATOM 1427 C CA . HIS A 1 185 ? -49.550 -27.775 59.340 1.00 88.06 185 HIS A CA 1
ATOM 1428 C C . HIS A 1 185 ? -49.000 -27.622 60.758 1.00 88.06 185 HIS A C 1
ATOM 1430 O O . HIS A 1 185 ? -48.883 -28.612 61.484 1.00 88.06 185 HIS A O 1
ATOM 1436 N N . ARG A 1 186 ? -48.687 -26.393 61.185 1.00 86.19 186 ARG A N 1
ATOM 1437 C CA . ARG A 1 186 ? -48.210 -26.112 62.544 1.00 86.19 186 ARG A CA 1
ATOM 1438 C C . ARG A 1 186 ? -49.273 -26.443 63.589 1.00 86.19 186 ARG A C 1
ATOM 1440 O O . ARG A 1 186 ? -48.932 -26.996 64.631 1.00 86.19 186 ARG A O 1
ATOM 1447 N N . TYR A 1 187 ? -50.542 -26.143 63.317 1.00 83.94 187 TYR A N 1
ATOM 1448 C CA . TYR A 1 187 ? -51.648 -26.478 64.212 1.00 83.94 187 TYR A CA 1
ATOM 1449 C C . TYR A 1 187 ? -51.932 -27.989 64.237 1.00 83.94 187 TYR A C 1
ATOM 1451 O O . TYR A 1 187 ? -52.108 -28.562 65.311 1.00 83.94 187 TYR A O 1
ATOM 1459 N N . GLY A 1 188 ? -51.874 -28.662 63.083 1.00 78.75 188 GLY A N 1
ATOM 1460 C CA . GLY A 1 188 ? -52.003 -30.118 62.978 1.00 78.75 188 GLY A CA 1
ATOM 1461 C C . GLY A 1 188 ? -50.901 -30.868 63.732 1.00 78.75 188 GLY A C 1
ATOM 1462 O O . GLY A 1 188 ? -51.188 -31.798 64.481 1.00 78.75 188 GLY A O 1
ATOM 1463 N N . ARG A 1 189 ? -49.646 -30.403 63.644 1.00 76.12 189 ARG A N 1
ATOM 1464 C CA . ARG A 1 189 ? -48.520 -30.976 64.406 1.00 76.12 189 ARG A CA 1
ATOM 1465 C C . ARG A 1 189 ? -48.658 -30.823 65.921 1.00 76.12 189 ARG A C 1
ATOM 1467 O O . ARG A 1 189 ? -48.078 -31.622 66.642 1.00 76.12 189 ARG A O 1
ATOM 1474 N N . ARG A 1 190 ? -49.429 -29.848 66.420 1.00 70.31 190 ARG A N 1
ATOM 1475 C CA . ARG A 1 190 ? -49.697 -29.706 67.865 1.00 70.31 190 ARG A CA 1
ATOM 1476 C C . ARG A 1 190 ? -50.680 -30.749 68.403 1.00 70.31 190 ARG A C 1
ATOM 1478 O O . ARG A 1 190 ? -50.675 -30.991 69.602 1.00 70.31 190 ARG A O 1
ATOM 1485 N N . LYS A 1 191 ? -51.519 -31.343 67.546 1.00 61.00 191 LYS A N 1
ATOM 1486 C CA . LYS A 1 191 ? -52.507 -32.370 67.934 1.00 61.00 191 LYS A CA 1
ATOM 1487 C C . LYS A 1 191 ? -52.045 -33.801 67.660 1.00 61.00 191 LYS A C 1
ATOM 1489 O O . LYS A 1 191 ? -52.714 -34.742 68.068 1.00 61.00 191 LYS A O 1
ATOM 1494 N N . LEU A 1 192 ? -50.894 -33.970 67.017 1.00 56.16 192 LEU A N 1
ATOM 1495 C CA . LEU A 1 192 ? -50.224 -35.257 66.898 1.00 56.16 192 LEU A CA 1
ATOM 1496 C C . LEU A 1 192 ? -49.375 -35.478 68.155 1.00 56.16 192 LEU A C 1
ATOM 1498 O O . LEU A 1 192 ? -48.178 -35.200 68.169 1.00 56.16 192 LEU A O 1
ATOM 1502 N N . HIS A 1 193 ? -50.004 -35.981 69.220 1.00 55.16 193 HIS A N 1
ATOM 1503 C CA . HIS A 1 193 ? -49.265 -36.779 70.193 1.00 55.16 193 HIS A CA 1
ATOM 1504 C C . HIS A 1 193 ? -48.779 -38.012 69.434 1.00 55.16 193 HIS A C 1
ATOM 1506 O O . HIS A 1 193 ? -49.565 -38.902 69.118 1.00 55.16 193 HIS A O 1
ATOM 1512 N N . LEU A 1 194 ? -47.500 -38.025 69.060 1.00 55.06 194 LEU A N 1
ATOM 1513 C CA . LEU A 1 194 ? -46.878 -39.249 68.588 1.00 55.06 194 LEU A CA 1
ATOM 1514 C C . LEU A 1 194 ? -46.845 -40.213 69.777 1.00 55.06 194 LEU A C 1
ATOM 1516 O O . LEU A 1 194 ? -45.938 -40.134 70.610 1.00 55.06 194 LEU A O 1
ATOM 1520 N N . GLU A 1 195 ? -47.821 -41.117 69.849 1.00 54.00 195 GLU A N 1
ATOM 1521 C CA . GLU A 1 195 ? -47.585 -42.430 70.439 1.00 54.00 195 GLU A CA 1
ATOM 1522 C C . GLU A 1 195 ? -46.436 -43.051 69.642 1.00 54.00 195 GLU A C 1
ATOM 1524 O O . GLU A 1 195 ? -46.610 -43.591 68.551 1.00 54.00 195 GLU A O 1
ATOM 1529 N N . HIS A 1 196 ? -45.213 -42.838 70.122 1.00 50.75 196 HIS A N 1
ATOM 1530 C CA . HIS A 1 196 ? -44.038 -43.452 69.535 1.00 50.75 196 HIS A CA 1
ATOM 1531 C C . HIS A 1 196 ? -44.061 -44.931 69.919 1.00 50.75 196 HIS A C 1
ATOM 1533 O O . HIS A 1 196 ? -43.515 -45.320 70.950 1.00 50.75 196 HIS A O 1
ATOM 1539 N N . GLU A 1 197 ? -44.643 -45.774 69.066 1.00 56.94 197 GLU A N 1
ATOM 1540 C CA . GLU A 1 197 ? -44.108 -47.124 68.932 1.00 56.94 197 GLU A CA 1
ATOM 1541 C C . GLU A 1 197 ? -42.646 -47.010 68.474 1.00 56.94 197 GLU A C 1
ATOM 1543 O O . GLU A 1 197 ? -42.322 -46.273 67.539 1.00 56.94 197 GLU A O 1
ATOM 1548 N N . LEU A 1 198 ? -41.762 -47.736 69.160 1.00 53.75 198 LEU A N 1
ATOM 1549 C CA . LEU A 1 198 ? -40.293 -47.733 69.079 1.00 53.75 198 LEU A CA 1
ATOM 1550 C C . LEU A 1 198 ? -39.685 -48.140 67.708 1.00 53.75 198 LEU A C 1
ATOM 1552 O O . LEU A 1 198 ? -38.632 -48.772 67.653 1.00 53.75 198 LEU A O 1
ATOM 1556 N N . ARG A 1 199 ? -40.303 -47.812 66.569 1.00 54.22 199 ARG A N 1
ATOM 1557 C CA . ARG A 1 199 ? -39.882 -48.311 65.247 1.00 54.22 199 ARG A CA 1
ATOM 1558 C C . ARG A 1 199 ? -39.054 -47.357 64.389 1.00 54.22 199 ARG A C 1
ATOM 1560 O O . ARG A 1 199 ? -38.571 -47.794 63.347 1.00 54.22 199 ARG A O 1
ATOM 1567 N N . THR A 1 200 ? -38.845 -46.097 64.778 1.00 63.66 200 THR A N 1
ATOM 1568 C CA . THR A 1 200 ? -38.050 -45.149 63.974 1.00 63.66 200 THR A CA 1
ATOM 1569 C C . THR A 1 200 ? -36.662 -44.874 64.561 1.00 63.66 200 THR A C 1
ATOM 1571 O O . THR A 1 200 ? -36.457 -44.711 65.764 1.00 63.66 200 THR A O 1
ATOM 1574 N N . ILE A 1 201 ? -35.676 -44.809 63.662 1.00 60.41 201 ILE A N 1
ATOM 1575 C CA . ILE A 1 201 ? -34.236 -44.692 63.953 1.00 60.41 201 ILE A CA 1
ATOM 1576 C C . ILE A 1 201 ? -33.925 -43.385 64.706 1.00 60.41 201 ILE A C 1
ATOM 1578 O O . ILE A 1 201 ? -33.022 -43.342 65.535 1.00 60.41 201 ILE A O 1
ATOM 1582 N N . ALA A 1 202 ? -34.725 -42.337 64.488 1.00 60.38 202 ALA A N 1
ATOM 1583 C CA . ALA A 1 202 ? -34.595 -41.058 65.184 1.00 60.38 202 ALA A CA 1
ATOM 1584 C C . ALA A 1 202 ? -34.812 -41.184 66.706 1.00 60.38 202 ALA A C 1
ATOM 1586 O O . ALA A 1 202 ? -34.055 -40.601 67.478 1.00 60.38 202 ALA A O 1
ATOM 1587 N N . THR A 1 203 ? -35.777 -42.001 67.144 1.00 61.56 203 THR A N 1
ATOM 1588 C CA . THR A 1 203 ? -36.011 -42.287 68.571 1.00 61.56 203 THR A CA 1
ATOM 1589 C C . THR A 1 203 ? -34.916 -43.154 69.184 1.00 61.56 203 THR A C 1
ATOM 1591 O O . THR A 1 203 ? -34.487 -42.901 70.308 1.00 61.56 203 THR A O 1
ATOM 1594 N N . ALA A 1 204 ? -34.405 -44.140 68.440 1.00 64.06 204 ALA A N 1
ATOM 1595 C CA . ALA A 1 204 ? -33.265 -44.935 68.893 1.00 64.06 204 ALA A CA 1
ATOM 1596 C C . ALA A 1 204 ? -32.010 -44.063 69.067 1.00 64.06 204 ALA A C 1
ATOM 1598 O O . ALA A 1 204 ? -31.270 -44.247 70.027 1.00 64.06 204 ALA A O 1
ATOM 1599 N N . VAL A 1 205 ? -31.801 -43.071 68.192 1.00 67.62 205 VAL A N 1
ATOM 1600 C CA . VAL A 1 205 ? -30.684 -42.119 68.289 1.00 67.62 205 VAL A CA 1
ATOM 1601 C C . VAL A 1 205 ? -30.862 -41.137 69.450 1.00 67.62 205 VAL A C 1
ATOM 1603 O O . VAL A 1 205 ? -29.886 -40.861 70.144 1.00 67.62 205 VAL A O 1
ATOM 1606 N N . SER A 1 206 ? -32.070 -40.639 69.729 1.00 68.94 206 SER A N 1
ATOM 1607 C CA . SER A 1 206 ? -32.274 -39.738 70.873 1.00 68.94 206 SER A CA 1
ATOM 1608 C C . SER A 1 206 ? -32.126 -40.466 72.214 1.00 68.94 206 SER A C 1
ATOM 1610 O O . SER A 1 206 ? -31.460 -39.956 73.112 1.00 68.94 206 SER A O 1
ATOM 1612 N N . ILE A 1 207 ? -32.673 -41.684 72.331 1.00 66.56 207 ILE A N 1
ATOM 1613 C CA . ILE A 1 207 ? -32.532 -42.531 73.530 1.00 66.56 207 ILE A CA 1
ATOM 1614 C C . ILE A 1 207 ? -31.109 -43.035 73.678 1.00 66.56 207 ILE A C 1
ATOM 1616 O O . ILE A 1 207 ? -30.648 -43.131 74.812 1.00 66.56 207 ILE A O 1
ATOM 1620 N N . ALA A 1 208 ? -30.419 -43.317 72.562 1.00 62.88 208 ALA A N 1
ATOM 1621 C CA . ALA A 1 208 ? -28.976 -43.441 72.548 1.00 62.88 208 ALA A CA 1
ATOM 1622 C C . ALA A 1 208 ? -28.419 -42.146 73.134 1.00 62.88 208 ALA A C 1
ATOM 1624 O O . ALA A 1 208 ? -28.304 -42.114 74.329 1.00 62.88 208 ALA A O 1
ATOM 1625 N N . THR A 1 209 ? -28.205 -41.035 72.440 1.00 65.06 209 THR A N 1
ATOM 1626 C CA . THR A 1 209 ? -27.476 -39.848 72.973 1.00 65.06 209 THR A CA 1
ATOM 1627 C C . THR A 1 209 ? -27.668 -39.441 74.458 1.00 65.06 209 THR A C 1
ATOM 1629 O O . THR A 1 209 ? -26.710 -38.959 75.064 1.00 65.06 209 THR A O 1
ATOM 1632 N N . GLN A 1 210 ? -28.830 -39.669 75.082 1.00 66.75 210 GLN A N 1
ATOM 1633 C CA . GLN A 1 210 ? -29.070 -39.462 76.516 1.00 66.75 210 GLN A CA 1
ATOM 1634 C C . GLN A 1 210 ? -28.586 -40.578 77.482 1.00 66.75 210 GLN A C 1
ATOM 1636 O O . GLN A 1 210 ? -28.329 -40.276 78.643 1.00 66.75 210 GLN A O 1
ATOM 1641 N N . THR A 1 211 ? -28.415 -41.842 77.070 1.00 67.50 211 THR A N 1
ATOM 1642 C CA . THR A 1 211 ? -28.187 -43.003 77.979 1.00 67.50 211 THR A CA 1
ATOM 1643 C C . THR A 1 211 ? -26.724 -43.445 78.186 1.00 67.50 211 THR A C 1
ATOM 1645 O O . THR A 1 211 ? -26.454 -44.473 78.797 1.00 67.50 211 THR A O 1
ATOM 1648 N N . GLY A 1 212 ? -25.736 -42.691 77.705 1.00 61.06 212 GLY A N 1
ATOM 1649 C CA . GLY A 1 212 ? -24.297 -42.988 77.850 1.00 61.06 212 GLY A CA 1
ATOM 1650 C C . GLY A 1 212 ? -23.759 -44.284 77.203 1.00 61.06 212 GLY A C 1
ATOM 1651 O O . GLY A 1 212 ? -22.569 -44.567 77.346 1.00 61.06 212 GLY A O 1
ATOM 1652 N N . ILE A 1 213 ? -24.570 -45.063 76.476 1.00 67.44 213 ILE A N 1
ATOM 1653 C CA . ILE A 1 213 ? -24.229 -46.395 75.932 1.00 67.44 213 ILE A CA 1
ATOM 1654 C C . ILE A 1 213 ? -23.022 -46.376 74.960 1.00 67.44 213 ILE A C 1
ATOM 1656 O O . ILE A 1 213 ? -22.255 -47.337 74.924 1.00 67.44 213 ILE A O 1
ATOM 1660 N N . TRP A 1 214 ? -22.746 -45.277 74.240 1.00 58.62 214 TRP A N 1
ATOM 1661 C CA . TRP A 1 214 ? -21.551 -45.130 73.365 1.00 58.62 214 TRP A CA 1
ATOM 1662 C C . TRP A 1 214 ? -20.241 -45.264 74.142 1.00 58.62 214 TRP A C 1
ATOM 1664 O O . TRP A 1 214 ? -19.243 -45.729 73.592 1.00 58.62 214 TRP A O 1
ATOM 1674 N N . ARG A 1 215 ? -20.244 -44.937 75.438 1.00 59.22 215 ARG A N 1
ATOM 1675 C CA . ARG A 1 215 ? -19.072 -45.076 76.307 1.00 59.22 215 ARG A CA 1
ATOM 1676 C C . ARG A 1 215 ? -18.729 -46.546 76.591 1.00 59.22 215 ARG A C 1
ATOM 1678 O O . ARG A 1 215 ? -17.577 -46.848 76.881 1.00 59.22 215 ARG A O 1
ATOM 1685 N N . LEU A 1 216 ? -19.695 -47.458 76.437 1.00 61.69 216 LEU A N 1
ATOM 1686 C CA . LEU A 1 216 ? -19.514 -48.906 76.594 1.00 61.69 216 LEU A CA 1
ATOM 1687 C C . 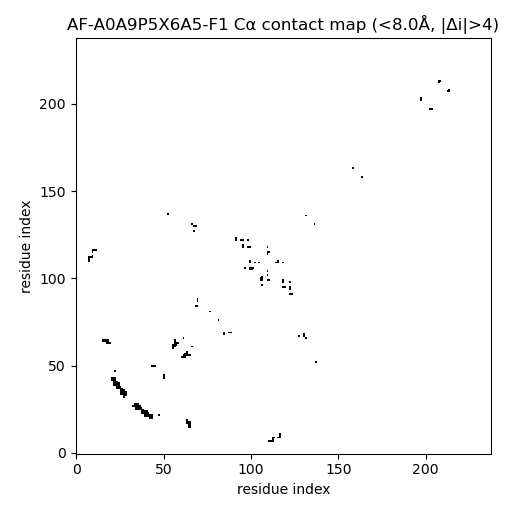LEU A 1 216 ? -19.113 -49.613 75.287 1.00 61.69 216 LEU A C 1
ATOM 1689 O O . LEU A 1 216 ? -18.474 -50.661 75.346 1.00 61.69 216 LEU A O 1
ATOM 1693 N N . LEU A 1 217 ? -19.402 -49.036 74.113 1.00 58.44 217 LEU A N 1
ATOM 1694 C CA . LEU A 1 217 ? -18.931 -49.574 72.826 1.00 58.44 217 LEU A CA 1
ATOM 1695 C C . LEU A 1 217 ? -17.524 -49.089 72.428 1.00 58.44 217 LEU A C 1
ATOM 1697 O O . LEU A 1 217 ? -16.840 -49.781 71.678 1.00 58.44 217 LEU A O 1
ATOM 1701 N N . GLY A 1 218 ? -17.046 -47.958 72.959 1.00 58.84 218 GLY A N 1
ATOM 1702 C CA . GLY A 1 218 ? -15.682 -47.465 72.703 1.00 58.84 218 GLY A CA 1
ATOM 1703 C C . GLY A 1 218 ? -14.560 -48.240 73.416 1.00 58.84 218 GLY A C 1
ATOM 1704 O O . GLY A 1 218 ? -13.393 -48.069 73.077 1.00 58.84 218 GLY A O 1
ATOM 1705 N N . GLY A 1 219 ? -14.891 -49.094 74.393 1.00 55.81 219 GLY A N 1
ATOM 1706 C CA . GLY A 1 219 ? -13.923 -49.763 75.276 1.00 55.81 219 GLY A CA 1
ATOM 1707 C C . GLY A 1 219 ? -13.536 -51.201 74.910 1.00 55.81 219 GLY A C 1
ATOM 1708 O O . GLY A 1 219 ? -12.765 -51.812 75.645 1.00 55.81 219 GLY A O 1
ATOM 1709 N N . ARG A 1 220 ? -14.045 -51.780 73.811 1.00 55.16 220 ARG A N 1
ATOM 1710 C CA . ARG A 1 220 ? -13.851 -53.212 73.491 1.00 55.16 220 ARG A CA 1
ATOM 1711 C C . ARG A 1 220 ? -13.128 -53.458 72.162 1.00 55.16 220 ARG A C 1
ATOM 1713 O O . ARG A 1 220 ? -13.625 -54.163 71.291 1.00 55.16 220 ARG A O 1
ATOM 1720 N N . ARG A 1 221 ? -11.921 -52.897 72.028 1.00 56.72 221 ARG A N 1
ATOM 1721 C CA . ARG A 1 221 ? -10.914 -53.286 71.016 1.00 56.72 221 ARG A CA 1
ATOM 1722 C C . ARG A 1 221 ? -9.498 -53.239 71.616 1.00 56.72 221 ARG A C 1
ATOM 1724 O O . ARG A 1 221 ? -8.776 -52.274 71.398 1.00 56.72 221 ARG A O 1
ATOM 1731 N N . ARG A 1 222 ? -9.127 -54.259 72.408 1.00 56.53 222 ARG A N 1
ATOM 1732 C CA . ARG A 1 222 ? -7.729 -54.660 72.713 1.00 56.53 222 ARG A CA 1
ATOM 1733 C C . ARG A 1 222 ? -7.686 -55.872 73.660 1.00 56.53 222 ARG A C 1
ATOM 1735 O O . ARG A 1 222 ? -7.468 -55.681 74.844 1.00 56.53 222 ARG A O 1
ATOM 1742 N N . VAL A 1 223 ? -7.905 -57.094 73.160 1.00 52.28 223 VAL A N 1
ATOM 1743 C CA . VAL A 1 223 ? -7.391 -58.350 73.765 1.00 52.28 223 VAL A CA 1
ATOM 1744 C C . VAL A 1 223 ? -7.346 -59.436 72.672 1.00 52.28 223 VAL A C 1
ATOM 1746 O O . VAL A 1 223 ? -8.098 -60.399 72.722 1.00 52.28 223 VAL A O 1
ATOM 1749 N N . ASP A 1 224 ? -6.482 -59.267 71.672 1.00 55.03 224 ASP A N 1
ATOM 1750 C CA . ASP A 1 224 ? -6.031 -60.369 70.807 1.00 55.03 224 ASP A CA 1
ATOM 1751 C C . ASP A 1 224 ? -4.537 -60.581 71.074 1.00 55.03 224 ASP A C 1
ATOM 1753 O O . ASP A 1 224 ? -3.704 -60.265 70.234 1.00 55.03 224 ASP A O 1
ATOM 1757 N N . GLU A 1 225 ? -4.183 -61.024 72.288 1.00 55.53 225 GLU A N 1
ATOM 1758 C CA . GLU A 1 225 ? -2.834 -61.544 72.575 1.00 55.53 225 GLU A CA 1
ATOM 1759 C C . GLU A 1 225 ? -2.776 -62.376 73.873 1.00 55.53 225 GLU A C 1
ATOM 1761 O O . GLU A 1 225 ? -1.960 -62.134 74.753 1.00 55.53 225 GLU A O 1
ATOM 1766 N N . ILE A 1 226 ? -3.661 -63.367 74.042 1.00 54.38 226 ILE A N 1
ATOM 1767 C CA . ILE A 1 226 ? -3.484 -64.411 75.071 1.00 54.38 226 ILE A CA 1
ATOM 1768 C C . ILE A 1 226 ? -4.010 -65.735 74.512 1.00 54.38 226 ILE A C 1
ATOM 1770 O O . ILE A 1 226 ? -5.198 -66.008 74.629 1.00 54.38 226 ILE A O 1
ATOM 1774 N N . ASN A 1 227 ? -3.142 -66.523 73.863 1.00 48.12 227 ASN A N 1
ATOM 1775 C CA . ASN A 1 227 ? -3.180 -67.996 73.840 1.00 48.12 227 ASN A CA 1
ATOM 1776 C C . ASN A 1 227 ? -2.115 -68.551 72.882 1.00 48.12 227 ASN A C 1
ATOM 1778 O O . ASN A 1 227 ? -2.461 -68.947 71.778 1.00 48.12 227 ASN A O 1
ATOM 1782 N N . HIS A 1 228 ? -0.854 -68.672 73.309 1.00 50.72 228 HIS A N 1
ATOM 1783 C CA . HIS A 1 228 ? -0.008 -69.801 72.899 1.00 50.72 228 HIS A CA 1
ATOM 1784 C C . HIS A 1 228 ? 0.618 -70.421 74.157 1.00 50.72 228 HIS A C 1
ATOM 1786 O O . HIS A 1 228 ? 1.185 -69.743 75.009 1.00 50.72 228 HIS A O 1
ATOM 1792 N N . SER A 1 229 ? 0.358 -71.719 74.294 1.00 42.22 229 SER A N 1
ATOM 1793 C CA . SER A 1 229 ? 0.454 -72.565 75.485 1.00 42.22 229 SER A CA 1
ATOM 1794 C C . SER A 1 229 ? 1.788 -73.328 75.524 1.00 42.22 229 SER A C 1
ATOM 1796 O O . SER A 1 229 ? 2.277 -73.701 74.458 1.00 42.22 229 SER A O 1
ATOM 1798 N N . PRO A 1 230 ? 2.366 -73.640 76.703 1.00 59.84 230 PRO A N 1
ATOM 1799 C CA . PRO A 1 230 ? 3.472 -74.584 76.816 1.00 59.84 230 PRO A CA 1
ATOM 1800 C C . PRO A 1 230 ? 2.971 -75.992 77.189 1.00 59.84 230 PRO A C 1
ATOM 1802 O O . PRO A 1 230 ? 2.287 -76.153 78.200 1.00 59.84 230 PRO A O 1
ATOM 1805 N N . ARG A 1 231 ? 3.366 -77.028 76.429 1.00 51.00 231 ARG A N 1
ATOM 1806 C CA . ARG A 1 231 ? 3.453 -78.426 76.911 1.00 51.00 231 ARG A CA 1
ATOM 1807 C C . ARG A 1 231 ? 4.292 -79.327 75.988 1.00 51.00 231 ARG A C 1
ATOM 1809 O O . ARG A 1 231 ? 3.810 -79.869 75.004 1.00 51.00 231 ARG A O 1
ATOM 1816 N N . ASP A 1 232 ? 5.572 -79.411 76.338 1.00 50.41 232 ASP A N 1
ATOM 1817 C CA . ASP A 1 232 ? 6.354 -80.621 76.641 1.00 50.41 232 ASP A CA 1
ATOM 1818 C C . ASP A 1 232 ? 6.102 -81.926 75.843 1.00 50.41 232 ASP A C 1
ATOM 1820 O O . ASP A 1 232 ? 5.059 -82.568 75.986 1.00 50.41 232 ASP A O 1
ATOM 1824 N N . LYS A 1 233 ? 7.137 -82.401 75.128 1.00 45.25 233 LYS A N 1
ATOM 1825 C CA . LYS A 1 233 ? 7.541 -83.818 75.152 1.00 45.25 233 LYS A CA 1
ATOM 1826 C C . LYS A 1 233 ? 8.988 -84.020 74.684 1.00 45.25 233 LYS A C 1
ATOM 1828 O O . LYS A 1 233 ? 9.414 -83.538 73.640 1.00 45.25 233 LYS A O 1
ATOM 1833 N N . LYS A 1 234 ? 9.706 -84.758 75.525 1.00 52.03 234 LYS A N 1
ATOM 1834 C CA . LYS A 1 234 ? 11.120 -85.150 75.513 1.00 52.03 234 LYS A CA 1
ATOM 1835 C C . LYS A 1 234 ? 11.329 -86.488 74.768 1.00 52.03 234 LYS A C 1
ATOM 1837 O O . LYS A 1 234 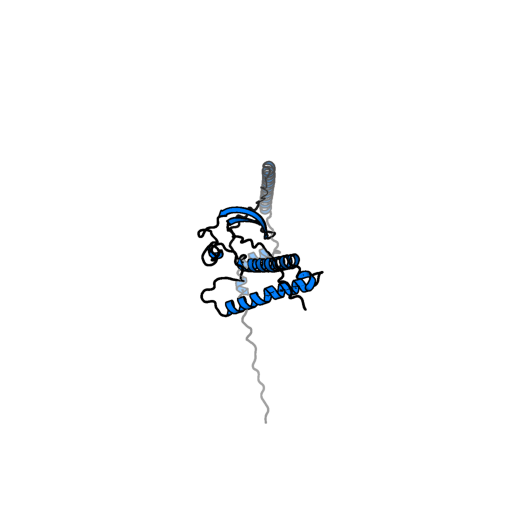? 10.385 -87.268 74.692 1.00 52.03 234 LYS A O 1
ATOM 1842 N N . SER A 1 235 ? 12.599 -86.747 74.413 1.00 43.38 235 SER A N 1
ATOM 1843 C CA . SER A 1 235 ? 13.250 -87.963 73.850 1.00 43.38 235 SER A CA 1
ATOM 1844 C C . SER A 1 235 ? 13.062 -88.196 72.337 1.00 43.38 235 SER A C 1
ATOM 1846 O O . SER A 1 235 ? 12.011 -87.900 71.794 1.00 43.38 235 SER A O 1
ATOM 1848 N N . MET A 1 236 ? 14.048 -88.655 71.555 1.00 42.28 236 MET A N 1
ATOM 1849 C CA . MET A 1 236 ? 15.107 -89.634 71.827 1.00 42.28 236 MET A CA 1
ATOM 1850 C C . MET A 1 236 ? 16.287 -89.467 70.830 1.00 42.28 236 MET A C 1
ATOM 1852 O O . MET A 1 236 ? 16.070 -89.183 69.659 1.00 42.28 236 MET A O 1
ATOM 1856 N N . THR A 1 237 ? 17.499 -89.653 71.359 1.00 51.75 237 THR A N 1
ATOM 1857 C CA . THR A 1 237 ? 18.867 -89.826 70.794 1.00 51.75 237 THR A CA 1
ATOM 1858 C C . THR A 1 237 ? 19.009 -90.860 69.656 1.00 51.75 237 THR A C 1
ATOM 1860 O O . THR A 1 237 ? 18.043 -91.592 69.439 1.00 51.75 237 THR A O 1
ATOM 1863 N N . PRO A 1 238 ? 20.206 -91.114 69.068 1.00 56.81 238 PRO A N 1
ATOM 1864 C CA . PRO A 1 238 ? 21.523 -90.454 69.173 1.00 56.81 238 PRO A CA 1
ATOM 1865 C C . PRO A 1 238 ? 22.021 -89.783 67.877 1.00 56.81 238 PRO A C 1
ATOM 1867 O O . PRO A 1 238 ? 21.513 -90.115 66.784 1.00 56.81 238 PRO A O 1
#

pLDDT: mean 74.07, std 14.59, range [39.53, 96.88]